Protein AF-A0A2E2XM06-F1 (afdb_monomer)

Secondary structure (DSSP, 8-state):
--THHHHHHHTT--TTTTS---GGGHHHHHHHHHHT--SHHHHHHHHHHHHHHHHHHHHHHTT-EEEEEEETTEEEEHHHHHHHHHHHHHHTT-HHHHHHHHHHHHTTGGGHHHHHHHTTT-HHHHHHHHHHHHHHHHHHIIIIIIIIITTT---HHHHHHHHHHH--THHHHTHHHHHHHHHHHHTTSSHHHHHHHHHHHHHHHHHHHHHHHHHHHHHHHT-

Sequence (223 aa):
MGGMNSIVERYQLAVHVDRHHGVFQWRRRMGVHLAFHQDPINIAIHAIFSIVNAWAILLIAYPFSLFDIAVFNLSINMAIVTLIGMFVIYSCMDVGGAVVTTALFSATYPLCQPAFELLQESTSLMVISGIVLTIAALAVQVFIGHGISEKGIDDATENFAETLETKNPIYIALLPFYTYLDLMFMVGYRPQQARIVADITSELRPKLEAEIDTNIKENKANK

Structure (mmCIF, N/CA/C/O backbone):
data_AF-A0A2E2XM06-F1
#
_entry.id   AF-A0A2E2XM06-F1
#
loop_
_atom_site.group_PDB
_atom_site.id
_atom_site.type_symbol
_atom_site.label_atom_id
_atom_site.label_alt_id
_atom_site.label_comp_id
_atom_site.label_asym_id
_atom_site.label_entity_id
_atom_site.label_seq_id
_atom_site.pdbx_PDB_ins_code
_atom_site.Cartn_x
_atom_site.Cartn_y
_atom_site.Cartn_z
_atom_site.occupancy
_atom_site.B_iso_or_equiv
_atom_site.auth_seq_id
_atom_site.auth_comp_id
_atom_site.auth_asym_id
_atom_site.auth_atom_id
_atom_site.pdbx_PDB_model_num
ATOM 1 N N . MET A 1 1 ? -8.980 12.984 -17.494 1.00 57.97 1 MET A N 1
ATOM 2 C CA . MET A 1 1 ? -8.884 11.628 -16.924 1.00 57.97 1 MET A CA 1
ATOM 3 C C . MET A 1 1 ? -7.737 11.676 -15.937 1.00 57.97 1 MET A C 1
ATOM 5 O O . MET A 1 1 ? -6.640 11.996 -16.374 1.00 57.97 1 MET A O 1
ATOM 9 N N . GLY A 1 2 ? -7.988 11.488 -14.644 1.00 72.19 2 GLY A N 1
ATOM 10 C CA . GLY A 1 2 ? -6.954 11.434 -13.613 1.00 72.19 2 GLY A CA 1
ATOM 11 C C . GLY A 1 2 ? -6.494 10.006 -13.322 1.00 72.19 2 GLY A C 1
ATOM 12 O O . GLY A 1 2 ? -6.957 9.037 -13.935 1.00 72.19 2 GLY A O 1
ATOM 13 N N . GLY A 1 3 ? -5.556 9.872 -12.387 1.00 81.88 3 GLY A N 1
ATOM 14 C CA . GLY A 1 3 ? -5.100 8.573 -11.904 1.00 81.88 3 GLY A CA 1
ATOM 15 C C . GLY A 1 3 ? -4.194 7.810 -12.846 1.00 81.88 3 GLY A C 1
ATOM 16 O O . GLY A 1 3 ? -3.533 8.373 -13.719 1.00 81.88 3 GLY A O 1
ATOM 17 N N . MET A 1 4 ? -4.198 6.489 -12.699 1.00 84.88 4 MET A N 1
ATOM 18 C CA . MET A 1 4 ? -3.332 5.626 -13.493 1.00 84.88 4 MET A CA 1
ATOM 19 C C . MET A 1 4 ? -3.518 5.764 -15.005 1.00 84.88 4 MET A C 1
ATOM 21 O O . MET A 1 4 ? -2.547 5.703 -15.760 1.00 84.88 4 MET A O 1
ATOM 25 N N . ASN A 1 5 ? -4.759 5.928 -15.461 1.00 85.69 5 ASN A N 1
ATOM 26 C CA . ASN A 1 5 ? -5.030 6.063 -16.891 1.00 85.69 5 ASN A CA 1
ATOM 27 C C . ASN A 1 5 ? -4.325 7.295 -17.471 1.00 85.69 5 ASN A C 1
ATOM 29 O O . ASN A 1 5 ? -3.851 7.242 -18.602 1.00 85.69 5 ASN A O 1
ATOM 33 N N . SER A 1 6 ? -4.181 8.356 -16.670 1.00 89.56 6 SER A N 1
ATOM 34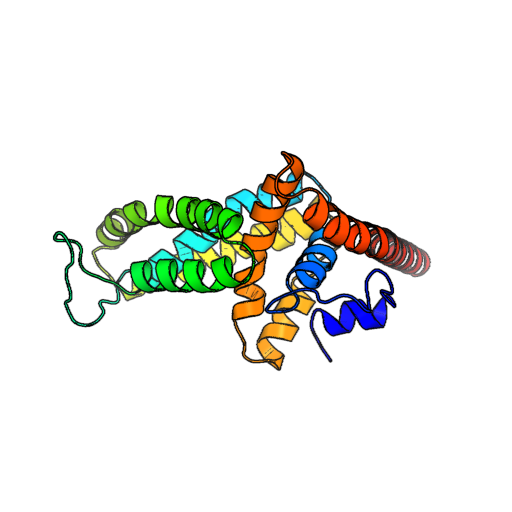 C CA . SER A 1 6 ? -3.442 9.553 -17.067 1.00 89.56 6 SER A CA 1
ATOM 35 C C . SER A 1 6 ? -1.946 9.281 -17.235 1.00 89.56 6 SER A C 1
ATOM 37 O O . SER A 1 6 ? -1.356 9.766 -18.192 1.00 89.56 6 SER A O 1
ATOM 39 N N . ILE A 1 7 ? -1.343 8.456 -16.370 1.00 91.88 7 ILE A N 1
ATOM 40 C CA . ILE A 1 7 ? 0.069 8.050 -16.466 1.00 91.88 7 ILE A CA 1
ATOM 41 C C . ILE A 1 7 ? 0.273 7.221 -17.734 1.00 91.88 7 ILE A C 1
ATOM 43 O O . ILE A 1 7 ? 1.146 7.503 -18.550 1.00 91.88 7 ILE A O 1
ATOM 47 N N . VAL A 1 8 ? -0.578 6.216 -17.932 1.00 91.12 8 VAL A N 1
ATOM 48 C CA . VAL A 1 8 ? -0.559 5.359 -19.121 1.00 91.12 8 VAL A CA 1
ATOM 49 C C . VAL A 1 8 ? -0.593 6.177 -20.409 1.00 91.12 8 VAL A C 1
ATOM 51 O O . VAL A 1 8 ? 0.180 5.901 -21.325 1.00 91.12 8 VAL A O 1
ATOM 54 N N . GLU A 1 9 ? -1.504 7.146 -20.483 1.00 92.25 9 GLU A N 1
ATOM 55 C CA . GLU A 1 9 ? -1.701 7.981 -21.663 1.00 92.25 9 GLU A CA 1
ATOM 56 C C . GLU A 1 9 ? -0.534 8.957 -21.845 1.00 92.25 9 GLU A C 1
ATOM 58 O O . GLU A 1 9 ? 0.057 9.008 -22.924 1.00 92.25 9 GLU A O 1
ATOM 63 N N . ARG A 1 10 ? -0.139 9.659 -20.772 1.00 94.25 10 ARG A N 1
ATOM 64 C CA . ARG A 1 10 ? 0.957 10.641 -20.764 1.00 94.25 10 ARG A CA 1
ATOM 65 C C . ARG A 1 10 ? 2.272 10.031 -21.238 1.00 94.25 10 ARG A C 1
ATOM 67 O O . ARG A 1 10 ? 2.954 10.628 -22.064 1.00 94.25 10 ARG A O 1
ATOM 74 N N . TYR A 1 11 ? 2.608 8.841 -20.746 1.00 95.19 11 TYR A N 1
ATOM 75 C CA . TYR A 1 11 ? 3.864 8.164 -21.078 1.00 95.19 11 TYR A CA 1
ATOM 76 C C . TYR A 1 11 ? 3.731 7.147 -22.211 1.00 95.19 11 TYR A C 1
ATOM 78 O O . TYR A 1 11 ? 4.705 6.454 -22.511 1.00 95.19 11 TYR A O 1
ATOM 86 N N . GLN A 1 12 ? 2.556 7.051 -22.842 1.00 95.31 12 GLN A N 1
ATOM 87 C CA . GLN A 1 12 ? 2.287 6.159 -23.973 1.00 95.31 12 GLN A CA 1
ATOM 88 C C . GLN A 1 12 ? 2.737 4.717 -23.691 1.00 95.31 12 GLN A C 1
ATOM 90 O O . GLN A 1 12 ? 3.524 4.139 -24.440 1.00 95.31 12 GLN A O 1
ATOM 95 N N . LEU A 1 13 ? 2.296 4.157 -22.560 1.00 94.69 13 LEU A N 1
ATOM 96 C CA . LEU A 1 13 ? 2.688 2.804 -22.158 1.00 94.69 13 LEU A CA 1
ATOM 97 C C . LEU A 1 13 ? 2.061 1.758 -23.080 1.00 94.69 13 LEU A C 1
ATOM 99 O O . LEU A 1 13 ? 0.836 1.597 -23.090 1.00 94.69 13 LEU A O 1
ATOM 103 N N . ALA A 1 14 ? 2.903 1.038 -23.821 1.00 93.62 14 ALA A N 1
ATOM 104 C CA . ALA A 1 14 ? 2.475 0.092 -24.851 1.00 93.62 14 ALA A CA 1
ATOM 105 C C . ALA A 1 14 ? 2.669 -1.378 -24.450 1.00 93.62 14 ALA A C 1
ATOM 107 O O . ALA A 1 14 ? 2.030 -2.266 -25.024 1.00 93.62 14 ALA A O 1
ATOM 108 N N . VAL A 1 15 ? 3.531 -1.670 -23.471 1.00 93.75 15 VAL A N 1
ATOM 109 C CA . VAL A 1 15 ? 3.828 -3.051 -23.099 1.00 93.75 15 VAL A CA 1
ATOM 110 C C . VAL A 1 15 ? 2.599 -3.738 -22.507 1.00 93.75 15 VAL A C 1
ATOM 112 O O . VAL A 1 15 ? 1.897 -3.213 -21.640 1.00 93.75 15 VAL A O 1
ATOM 115 N N . HIS A 1 16 ? 2.329 -4.945 -23.008 1.00 92.69 16 HIS A N 1
ATOM 116 C CA . HIS A 1 16 ? 1.191 -5.781 -22.615 1.00 92.69 16 HIS A CA 1
ATOM 117 C C . HIS A 1 16 ? -0.194 -5.121 -22.759 1.00 92.69 16 HIS A C 1
ATOM 119 O O . HIS A 1 16 ? -1.126 -5.599 -22.122 1.00 92.69 16 HIS A O 1
ATOM 125 N N . VAL A 1 17 ? -0.361 -4.094 -23.604 1.00 89.38 17 VAL A N 1
ATOM 126 C CA . VAL A 1 17 ? -1.638 -3.361 -23.759 1.00 89.38 17 VAL A CA 1
ATOM 127 C C . VAL A 1 17 ? -2.833 -4.261 -24.108 1.00 89.38 17 VAL A C 1
ATOM 129 O O . VAL A 1 17 ? -3.930 -4.053 -23.598 1.00 89.38 17 VAL A O 1
ATOM 132 N N . ASP A 1 18 ? -2.609 -5.311 -24.903 1.00 89.38 18 ASP A N 1
ATOM 133 C CA . ASP A 1 18 ? -3.655 -6.247 -25.340 1.00 89.38 18 ASP A CA 1
ATOM 134 C C . ASP A 1 18 ? -3.911 -7.393 -24.343 1.00 89.38 18 ASP A C 1
ATOM 136 O O . ASP A 1 18 ? -4.696 -8.308 -24.612 1.00 89.38 18 ASP A O 1
ATOM 140 N N . ARG A 1 19 ? -3.227 -7.410 -23.191 1.00 90.50 19 ARG A N 1
ATOM 141 C CA . ARG A 1 19 ? -3.367 -8.489 -22.207 1.00 90.50 19 ARG A CA 1
ATOM 142 C C . ARG A 1 19 ? -4.456 -8.197 -21.185 1.00 90.50 19 ARG A C 1
ATOM 144 O O . ARG A 1 19 ? -4.658 -7.084 -20.718 1.00 90.50 19 ARG A O 1
ATOM 151 N N . HIS A 1 20 ? -5.096 -9.266 -20.721 1.00 93.00 20 HIS A N 1
ATOM 152 C CA . HIS A 1 20 ? -5.994 -9.192 -19.578 1.00 93.00 20 HIS A CA 1
ATOM 153 C C . HIS A 1 20 ? -5.200 -8.998 -18.271 1.00 93.00 20 HIS A C 1
ATOM 155 O O . HIS A 1 20 ? -4.569 -9.934 -17.772 1.00 93.00 20 HIS A O 1
ATOM 161 N N . HIS A 1 21 ? -5.258 -7.807 -17.668 1.00 94.56 21 HIS A N 1
ATOM 162 C CA . HIS A 1 21 ? -4.484 -7.497 -16.456 1.00 94.56 21 HIS A CA 1
ATOM 163 C C . HIS A 1 21 ? -5.126 -7.954 -15.136 1.00 94.56 21 HIS A C 1
ATOM 165 O O . HIS A 1 21 ? -4.515 -7.806 -14.077 1.00 94.56 21 HIS A O 1
ATOM 171 N N . GLY A 1 22 ? -6.292 -8.604 -15.175 1.00 94.88 22 GLY A N 1
ATOM 172 C CA . GLY A 1 22 ? -6.979 -9.129 -13.989 1.00 94.88 22 GLY A CA 1
ATOM 173 C C . GLY A 1 22 ? -7.996 -8.160 -13.393 1.00 94.88 22 GLY A C 1
ATOM 174 O O . GLY A 1 22 ? -8.219 -7.068 -13.917 1.00 94.88 22 GLY A O 1
ATOM 175 N N . VAL A 1 23 ? -8.610 -8.574 -12.281 1.00 94.50 23 VAL A N 1
ATOM 176 C CA . VAL A 1 23 ? -9.554 -7.739 -11.524 1.00 94.50 23 VAL A CA 1
ATOM 177 C C . VAL A 1 23 ? -8.871 -6.424 -11.141 1.00 94.50 23 VAL A C 1
ATOM 179 O O . VAL A 1 23 ? -7.684 -6.408 -10.818 1.00 94.50 23 VAL A O 1
ATOM 182 N N . PHE A 1 24 ? -9.600 -5.313 -11.261 1.00 92.75 24 PHE A N 1
ATOM 183 C CA . PHE A 1 24 ? -9.095 -3.951 -11.041 1.00 92.75 24 PHE A CA 1
ATOM 184 C C . PHE A 1 24 ? -7.894 -3.548 -11.914 1.00 92.75 24 PHE A C 1
ATOM 186 O O . PHE A 1 24 ? -7.283 -2.516 -11.654 1.00 92.75 24 PHE A O 1
ATOM 193 N N . GLN A 1 25 ? -7.561 -4.319 -12.958 1.00 94.62 25 GLN A N 1
ATOM 194 C CA . GLN A 1 25 ? -6.341 -4.144 -13.757 1.00 94.62 25 GLN A CA 1
ATOM 195 C C . GLN A 1 25 ? -5.060 -4.228 -12.903 1.00 94.62 25 GLN A C 1
ATOM 197 O O . GLN A 1 25 ? -4.060 -3.576 -13.210 1.00 94.62 25 GLN A O 1
ATOM 202 N N . TRP A 1 26 ? -5.079 -5.027 -11.827 1.00 95.88 26 TRP A N 1
ATOM 203 C CA . TRP A 1 26 ? -4.060 -4.991 -10.771 1.00 95.88 26 TRP A CA 1
ATOM 204 C C . TRP A 1 26 ? -2.623 -5.169 -11.272 1.00 95.88 26 TRP A C 1
ATOM 206 O O . TRP A 1 26 ? -1.729 -4.518 -10.753 1.00 95.88 26 TRP A O 1
ATOM 216 N N . ARG A 1 27 ? -2.375 -5.988 -12.307 1.00 96.94 27 ARG A N 1
ATOM 217 C CA . ARG A 1 27 ? -1.010 -6.187 -12.843 1.00 96.94 27 ARG A CA 1
ATOM 218 C C . ARG A 1 27 ? -0.446 -4.914 -13.447 1.00 96.94 27 ARG A C 1
ATOM 220 O O . ARG A 1 27 ? 0.713 -4.581 -13.238 1.00 96.94 27 ARG A O 1
ATOM 227 N N . ARG A 1 28 ? -1.285 -4.211 -14.210 1.00 96.19 28 ARG A N 1
ATOM 228 C CA . ARG A 1 28 ? -0.913 -2.933 -14.806 1.00 96.19 28 ARG A CA 1
ATOM 229 C C . ARG A 1 28 ? -0.739 -1.881 -13.728 1.00 96.19 28 ARG A C 1
ATOM 231 O O . ARG A 1 28 ? 0.230 -1.134 -13.769 1.00 96.19 28 ARG A O 1
ATOM 238 N N . ARG A 1 29 ? -1.632 -1.902 -12.734 1.00 95.44 29 ARG A N 1
ATOM 239 C CA . ARG A 1 29 ? -1.558 -1.003 -11.588 1.00 95.44 29 ARG A CA 1
ATOM 240 C C . ARG A 1 29 ? -0.302 -1.150 -10.765 1.00 95.44 29 ARG A C 1
ATOM 242 O O . ARG A 1 29 ? 0.391 -0.170 -10.532 1.00 95.44 29 ARG A O 1
ATOM 249 N N . MET A 1 30 ? 0.023 -2.377 -10.417 1.00 97.19 30 MET A N 1
ATOM 250 C CA . MET A 1 30 ? 1.256 -2.701 -9.733 1.00 97.19 30 MET A CA 1
ATOM 251 C C . MET A 1 30 ? 2.474 -2.289 -10.566 1.00 97.19 30 MET A C 1
ATOM 253 O O . MET A 1 30 ? 3.336 -1.600 -10.049 1.00 97.19 30 MET A O 1
ATOM 257 N N . GLY A 1 31 ? 2.526 -2.626 -11.860 1.00 97.44 31 GLY A N 1
ATOM 258 C CA . GLY A 1 31 ? 3.669 -2.273 -12.713 1.00 97.44 31 GLY A CA 1
ATOM 259 C C . GLY A 1 31 ? 3.918 -0.767 -12.807 1.00 97.44 31 GLY A C 1
ATOM 260 O O . GLY A 1 31 ? 5.062 -0.325 -12.703 1.00 97.44 31 GLY A O 1
ATOM 261 N N . VAL A 1 32 ? 2.846 0.019 -12.950 1.00 96.94 32 VAL A N 1
ATOM 262 C CA . VAL A 1 32 ? 2.925 1.484 -12.932 1.00 96.94 32 VAL A CA 1
ATOM 263 C C . VAL A 1 32 ? 3.373 1.983 -11.563 1.00 96.94 32 VAL A C 1
ATOM 265 O O . VAL A 1 32 ? 4.354 2.708 -11.502 1.00 96.94 32 VAL A O 1
ATOM 268 N N . HIS A 1 33 ? 2.713 1.561 -10.481 1.00 96.56 33 HIS A N 1
ATOM 269 C CA . HIS A 1 33 ? 3.038 1.977 -9.113 1.00 96.56 33 HIS A CA 1
ATOM 270 C C . HIS A 1 33 ? 4.505 1.697 -8.762 1.00 96.56 33 HIS A C 1
ATOM 272 O O . HIS A 1 33 ? 5.216 2.578 -8.288 1.00 96.56 33 HIS A O 1
ATOM 278 N N . LEU A 1 34 ? 5.005 0.501 -9.082 1.00 97.25 34 LEU A N 1
ATOM 279 C CA . LEU A 1 34 ? 6.391 0.129 -8.805 1.00 97.25 34 LEU A CA 1
ATOM 280 C C . LEU A 1 34 ? 7.408 0.957 -9.599 1.00 97.25 34 LEU A C 1
ATOM 282 O O . LEU A 1 34 ? 8.529 1.121 -9.133 1.00 97.25 34 LEU A O 1
ATOM 286 N N . ALA A 1 35 ? 7.048 1.560 -10.737 1.00 97.69 35 ALA A N 1
ATOM 287 C CA . ALA A 1 35 ? 7.952 2.488 -11.428 1.00 97.69 35 ALA A CA 1
ATOM 288 C C . ALA A 1 35 ? 8.276 3.740 -10.589 1.00 97.69 35 ALA A C 1
ATOM 290 O O . ALA A 1 35 ? 9.330 4.351 -10.774 1.00 97.69 35 ALA A O 1
ATOM 291 N N . PHE A 1 36 ? 7.412 4.085 -9.632 1.00 97.00 36 PHE A N 1
ATOM 292 C CA . PHE A 1 36 ? 7.629 5.155 -8.656 1.00 97.00 36 PHE A CA 1
ATOM 293 C C . PHE A 1 36 ? 8.305 4.661 -7.364 1.00 97.00 36 PHE A C 1
ATOM 295 O O . PHE A 1 36 ? 8.567 5.465 -6.480 1.00 97.00 36 PHE A O 1
ATOM 302 N N . HIS A 1 37 ? 8.588 3.357 -7.249 1.00 97.12 37 HIS A N 1
ATOM 303 C CA . HIS A 1 37 ? 9.127 2.707 -6.050 1.00 97.12 37 HIS A CA 1
ATOM 304 C C . HIS A 1 37 ? 10.237 1.718 -6.434 1.00 97.12 37 HIS A C 1
ATOM 306 O O . HIS A 1 37 ? 10.026 0.507 -6.475 1.00 97.12 37 HIS A O 1
ATOM 312 N N . GLN A 1 38 ? 11.414 2.231 -6.779 1.00 96.75 38 GLN A N 1
ATOM 313 C CA . GLN A 1 38 ? 12.576 1.427 -7.174 1.00 96.75 38 GLN A CA 1
ATOM 314 C C . GLN A 1 38 ? 13.726 1.515 -6.165 1.00 96.75 38 GLN A C 1
ATOM 316 O O . GLN A 1 38 ? 14.561 0.611 -6.110 1.00 96.75 38 GLN A O 1
ATOM 321 N N . ASP A 1 39 ? 13.784 2.576 -5.358 1.00 97.75 39 ASP A N 1
ATOM 322 C CA . ASP A 1 39 ? 14.803 2.720 -4.327 1.00 97.75 39 ASP A CA 1
ATOM 323 C C . ASP A 1 39 ? 14.527 1.762 -3.143 1.00 97.75 39 ASP A C 1
ATOM 325 O O . ASP A 1 39 ? 13.422 1.761 -2.587 1.00 97.75 39 ASP A O 1
ATOM 329 N N . PRO A 1 40 ? 15.512 0.953 -2.698 1.00 97.12 40 PRO A N 1
ATOM 330 C CA . PRO A 1 40 ? 15.311 0.003 -1.603 1.00 97.12 40 PRO A CA 1
ATOM 331 C C . PRO A 1 40 ? 14.895 0.647 -0.274 1.00 97.12 40 PRO A C 1
ATOM 333 O O . PRO A 1 40 ? 14.181 0.018 0.509 1.00 97.12 40 PRO A O 1
ATOM 336 N N . ILE A 1 41 ? 15.331 1.884 0.002 1.00 97.88 41 ILE A N 1
ATOM 337 C CA . ILE A 1 41 ? 14.934 2.609 1.214 1.00 97.88 41 ILE A CA 1
ATOM 338 C C . ILE A 1 41 ? 13.468 3.021 1.090 1.00 97.88 41 ILE A C 1
ATOM 340 O O . ILE A 1 41 ? 12.714 2.834 2.046 1.00 97.88 41 ILE A O 1
ATOM 344 N N . ASN A 1 42 ? 13.039 3.501 -0.081 1.00 97.81 42 ASN A N 1
ATOM 345 C CA . ASN A 1 42 ? 11.632 3.816 -0.327 1.00 97.81 42 ASN A CA 1
ATOM 346 C C . ASN A 1 42 ? 10.733 2.579 -0.153 1.00 97.81 42 ASN A C 1
ATOM 348 O O . ASN A 1 42 ? 9.756 2.614 0.598 1.00 97.81 42 ASN A O 1
ATOM 352 N N . ILE A 1 43 ? 11.113 1.447 -0.754 1.00 97.56 43 ILE A N 1
ATOM 353 C CA . ILE A 1 43 ? 10.389 0.175 -0.608 1.00 97.56 43 ILE A CA 1
ATOM 354 C C . ILE A 1 43 ? 10.284 -0.228 0.872 1.00 97.56 43 ILE A C 1
ATOM 356 O O . ILE A 1 43 ? 9.202 -0.587 1.342 1.00 97.56 43 ILE A O 1
ATOM 360 N N . ALA A 1 44 ? 11.377 -0.130 1.636 1.00 98.19 44 ALA A N 1
ATOM 361 C CA . ALA A 1 44 ? 11.375 -0.443 3.064 1.00 98.19 44 ALA A CA 1
ATOM 362 C C . ALA A 1 44 ? 10.467 0.500 3.873 1.00 98.19 44 ALA A C 1
ATOM 364 O O . ALA A 1 44 ? 9.707 0.035 4.727 1.00 98.19 44 ALA A O 1
ATOM 365 N N . ILE A 1 45 ? 10.499 1.807 3.586 1.00 98.06 45 ILE A N 1
ATOM 366 C CA . ILE A 1 45 ? 9.608 2.798 4.202 1.00 98.06 45 ILE A CA 1
ATOM 367 C C . ILE A 1 45 ? 8.152 2.426 3.923 1.00 98.06 45 ILE A C 1
ATOM 369 O O . ILE A 1 45 ? 7.363 2.319 4.862 1.00 98.06 45 ILE A O 1
ATOM 373 N N . HIS A 1 46 ? 7.796 2.157 2.666 1.00 97.69 46 HIS A N 1
ATOM 374 C CA . HIS A 1 46 ? 6.434 1.776 2.305 1.00 97.69 46 HIS A CA 1
ATOM 375 C C . HIS A 1 46 ? 6.016 0.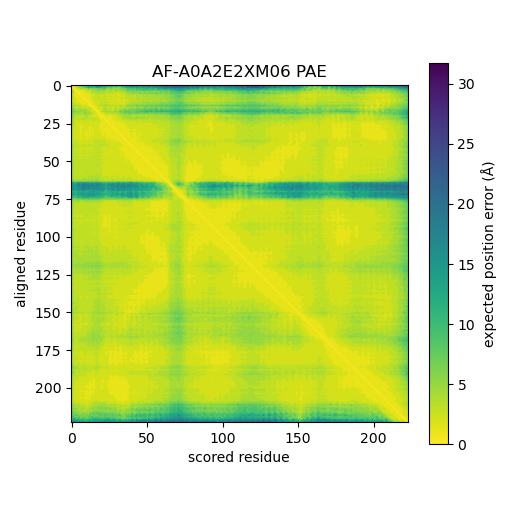454 2.948 1.00 97.69 46 HIS A C 1
ATOM 377 O O . HIS A 1 46 ? 4.884 0.349 3.413 1.00 97.69 46 HIS A O 1
ATOM 383 N N . ALA A 1 47 ? 6.908 -0.531 3.052 1.00 98.00 47 ALA A N 1
ATOM 384 C CA . ALA A 1 47 ? 6.605 -1.806 3.693 1.00 98.00 47 ALA A CA 1
ATOM 385 C C . ALA A 1 47 ? 6.340 -1.659 5.201 1.00 98.00 47 ALA A C 1
ATOM 387 O O . ALA A 1 47 ? 5.418 -2.285 5.724 1.00 98.00 47 ALA A O 1
ATOM 388 N N . ILE A 1 48 ? 7.113 -0.826 5.904 1.00 98.31 48 ILE A N 1
ATOM 389 C CA . ILE A 1 48 ? 6.970 -0.614 7.352 1.00 98.31 48 ILE A CA 1
ATOM 390 C C . ILE A 1 48 ? 5.768 0.286 7.650 1.00 98.31 48 ILE A C 1
ATOM 392 O O . ILE A 1 48 ? 4.893 -0.077 8.438 1.00 98.31 48 ILE A O 1
ATOM 396 N N . PHE A 1 49 ? 5.686 1.449 7.004 1.00 98.38 49 PHE A N 1
ATOM 397 C CA . PHE A 1 49 ? 4.635 2.427 7.281 1.00 98.38 49 PHE A CA 1
ATOM 398 C C . PHE A 1 49 ? 3.267 2.008 6.734 1.00 98.38 49 PHE A C 1
ATOM 400 O O . PHE A 1 49 ? 2.255 2.466 7.256 1.00 98.38 49 PHE A O 1
ATOM 407 N N . SER A 1 50 ? 3.198 1.054 5.799 1.00 97.62 50 SER A N 1
ATOM 408 C CA . SER A 1 50 ? 1.935 0.387 5.455 1.00 97.62 50 SER A CA 1
ATOM 409 C C . SER A 1 50 ? 1.361 -0.439 6.609 1.00 97.62 50 SER A C 1
ATOM 411 O O . SER A 1 50 ? 0.146 -0.448 6.784 1.00 97.62 50 SER A O 1
ATOM 413 N N . ILE A 1 51 ? 2.197 -1.085 7.435 1.00 98.31 51 ILE A N 1
ATOM 414 C CA . ILE A 1 51 ? 1.734 -1.786 8.650 1.00 98.31 51 ILE A CA 1
ATOM 415 C C . ILE A 1 51 ? 1.211 -0.770 9.666 1.00 98.31 51 ILE A C 1
ATOM 417 O O . ILE A 1 51 ? 0.158 -0.980 10.265 1.00 98.31 51 ILE A O 1
ATOM 421 N N . VAL A 1 52 ? 1.920 0.352 9.830 1.00 98.44 52 VAL A N 1
ATOM 422 C CA . VAL A 1 52 ? 1.500 1.447 10.718 1.00 98.44 52 VAL A CA 1
ATOM 423 C C . VAL A 1 52 ? 0.168 2.042 10.258 1.00 98.44 52 VAL A C 1
ATOM 425 O O . VAL A 1 52 ? -0.733 2.201 11.076 1.00 98.44 52 VAL A O 1
ATOM 428 N N . ASN A 1 53 ? 0.006 2.306 8.959 1.00 98.12 53 ASN A N 1
ATOM 429 C CA . ASN A 1 53 ? -1.252 2.772 8.375 1.00 98.12 53 ASN A CA 1
ATOM 430 C C . ASN A 1 53 ? -2.375 1.747 8.543 1.00 98.12 53 ASN A C 1
ATOM 432 O O . ASN A 1 53 ? -3.475 2.114 8.944 1.00 98.12 53 ASN A O 1
ATOM 436 N N . ALA A 1 54 ? -2.111 0.461 8.294 1.00 98.00 54 ALA A N 1
ATOM 437 C CA . ALA A 1 54 ? -3.097 -0.588 8.522 1.00 98.00 54 ALA A CA 1
ATOM 438 C C . ALA A 1 54 ? -3.561 -0.590 9.983 1.00 98.00 54 ALA A C 1
ATOM 440 O O . ALA A 1 54 ? -4.763 -0.549 10.235 1.00 98.00 54 ALA A O 1
ATOM 441 N N . TRP A 1 55 ? -2.627 -0.541 10.938 1.00 98.69 55 TRP A N 1
ATOM 442 C CA . TRP A 1 55 ? -2.958 -0.436 12.356 1.00 98.69 55 TRP A CA 1
ATOM 443 C C . TRP A 1 55 ? -3.764 0.828 12.665 1.00 98.69 55 TRP A C 1
ATOM 445 O O . TRP A 1 55 ? -4.777 0.742 13.350 1.00 98.69 55 TRP A O 1
ATOM 455 N N . ALA A 1 56 ? -3.383 1.979 12.111 1.00 98.56 56 ALA A N 1
ATOM 456 C CA . ALA A 1 56 ? -4.096 3.241 12.280 1.00 98.56 56 ALA A CA 1
ATOM 457 C C . ALA A 1 56 ? -5.563 3.149 11.823 1.00 98.56 56 ALA A C 1
ATOM 459 O O . ALA A 1 56 ? -6.461 3.589 12.542 1.00 98.56 56 ALA A O 1
ATOM 460 N N . ILE A 1 57 ? -5.824 2.503 10.682 1.00 98.31 57 ILE A N 1
ATOM 461 C CA . ILE A 1 57 ? -7.185 2.215 10.211 1.00 98.31 57 ILE A CA 1
ATOM 462 C C . ILE A 1 57 ? -7.913 1.262 11.166 1.00 98.31 57 ILE A C 1
ATOM 464 O O . ILE A 1 57 ? -9.093 1.477 11.455 1.00 98.31 57 ILE A O 1
ATOM 468 N N . LEU A 1 58 ? -7.232 0.244 11.705 1.00 98.44 58 LEU A N 1
ATOM 469 C CA . LEU A 1 58 ? -7.831 -0.613 12.729 1.00 98.44 58 LEU A CA 1
ATOM 470 C C . LEU A 1 58 ? -8.179 0.181 13.988 1.00 98.44 58 LEU A C 1
ATOM 472 O O . LEU A 1 58 ? -9.248 -0.059 14.526 1.00 98.44 58 LEU A O 1
ATOM 476 N N . LEU A 1 59 ? -7.367 1.151 14.428 1.00 98.56 59 LEU A N 1
ATOM 477 C CA . LEU A 1 59 ? -7.713 2.010 15.568 1.00 98.56 59 LEU A CA 1
ATOM 478 C C . LEU A 1 59 ? -9.002 2.798 15.304 1.00 98.56 59 LEU A C 1
ATOM 480 O O . LEU A 1 59 ? -9.873 2.845 16.168 1.00 98.56 59 LEU A O 1
ATOM 484 N N . ILE A 1 60 ? -9.154 3.358 14.099 1.00 98.44 60 ILE A N 1
ATOM 485 C CA . ILE A 1 60 ? -10.378 4.070 13.700 1.00 98.44 60 ILE A CA 1
ATOM 486 C C . ILE A 1 60 ? -11.585 3.131 13.752 1.00 98.44 60 ILE A C 1
ATOM 488 O O . ILE A 1 60 ? -12.640 3.521 14.238 1.00 98.44 60 ILE A O 1
ATOM 492 N N . ALA A 1 61 ? -11.448 1.902 13.257 1.00 97.75 61 ALA A N 1
ATOM 493 C CA . ALA A 1 61 ? -12.558 0.963 13.156 1.00 97.75 61 ALA A CA 1
ATOM 494 C C . ALA A 1 61 ? -12.877 0.245 14.485 1.00 97.75 61 ALA A C 1
ATOM 496 O O . ALA A 1 61 ? -14.032 -0.056 14.766 1.00 97.75 61 ALA A O 1
ATOM 497 N N . TYR A 1 62 ? -11.878 -0.019 15.324 1.00 97.00 62 TYR A N 1
ATOM 498 C CA . TYR A 1 62 ? -11.983 -0.853 16.523 1.00 97.00 62 TYR A CA 1
ATOM 499 C C . TYR A 1 62 ? -13.128 -0.501 17.492 1.00 97.00 62 TYR A C 1
ATOM 501 O O . TYR A 1 62 ? -13.826 -1.431 17.898 1.00 97.00 62 TYR A O 1
ATOM 509 N N . PRO A 1 63 ? -13.375 0.776 17.861 1.00 95.81 63 PRO A N 1
ATOM 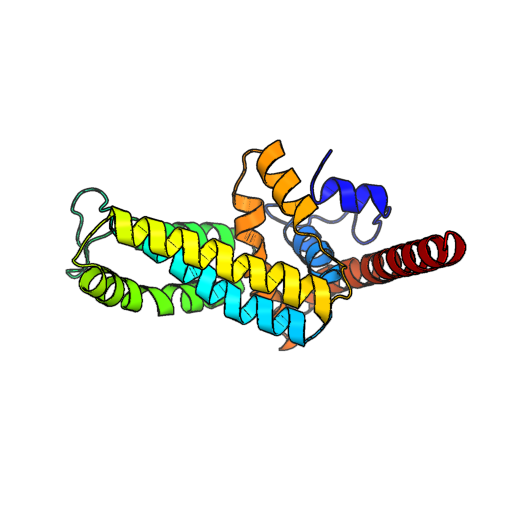510 C CA . PRO A 1 63 ? -14.382 1.106 18.872 1.00 95.81 63 PRO A CA 1
ATOM 511 C C . PRO A 1 63 ? -15.830 0.915 18.389 1.00 95.81 63 PRO A C 1
ATOM 513 O O . PRO A 1 63 ? -16.763 1.050 19.178 1.00 95.81 63 PRO A O 1
ATOM 516 N N . PHE A 1 64 ? -16.045 0.614 17.106 1.00 94.69 64 PHE A N 1
ATOM 517 C CA . PHE A 1 64 ? -17.375 0.430 16.538 1.00 94.69 64 PHE A CA 1
ATOM 518 C C . PHE A 1 64 ? -17.739 -1.059 16.478 1.00 94.69 64 PHE A C 1
ATOM 520 O O . PHE A 1 64 ? -17.180 -1.816 15.683 1.00 94.69 64 PHE A O 1
ATOM 527 N N . SER A 1 65 ? -18.704 -1.482 17.295 1.00 87.25 65 SER A N 1
ATOM 528 C CA . SER A 1 65 ? -19.251 -2.846 17.271 1.00 87.25 65 SER A CA 1
ATOM 529 C C . SER A 1 65 ? -20.333 -3.002 16.203 1.00 87.25 65 SER A C 1
ATOM 531 O O . SER A 1 65 ? -21.160 -2.110 16.010 1.00 87.25 65 SER A O 1
ATOM 533 N N . LEU A 1 66 ? -20.371 -4.164 15.545 1.00 76.44 66 LEU A N 1
ATOM 534 C CA . LEU A 1 66 ? -21.481 -4.553 14.677 1.00 76.44 66 LEU A CA 1
ATOM 535 C C . LEU A 1 66 ? -22.331 -5.615 15.379 1.00 76.44 66 LEU A C 1
ATOM 537 O O . LEU A 1 66 ? -21.914 -6.760 15.541 1.00 76.44 66 LEU A O 1
ATOM 541 N N . PHE A 1 67 ? -23.558 -5.229 15.726 1.00 75.50 67 PHE A N 1
ATOM 542 C CA . PHE A 1 67 ? -24.643 -6.142 16.106 1.00 75.50 67 PHE A CA 1
ATOM 543 C C . PHE A 1 67 ? -24.432 -6.972 17.386 1.00 75.50 67 PHE A C 1
ATOM 545 O O . PHE A 1 67 ? -25.098 -7.993 17.539 1.00 75.50 67 PHE A O 1
ATOM 552 N N . ASP A 1 68 ? -23.528 -6.569 18.288 1.00 79.50 68 ASP A N 1
ATOM 553 C CA . ASP A 1 68 ? -23.204 -7.295 19.533 1.00 79.50 68 ASP A CA 1
ATOM 554 C C . ASP A 1 68 ? -22.901 -8.797 19.320 1.00 79.50 68 ASP A C 1
ATOM 556 O O . ASP A 1 68 ? -23.093 -9.633 20.205 1.00 79.50 68 ASP A O 1
ATOM 560 N N . ILE A 1 69 ? -22.425 -9.164 18.122 1.00 83.25 69 ILE A N 1
ATOM 561 C CA . ILE A 1 69 ? -22.097 -10.547 17.769 1.00 83.25 69 ILE A CA 1
ATOM 562 C C . ILE A 1 69 ? -20.731 -10.891 18.359 1.00 83.25 69 ILE A C 1
ATOM 564 O O . ILE A 1 69 ? -19.748 -10.197 18.105 1.00 83.25 69 ILE A O 1
ATOM 568 N N . ALA A 1 70 ? -20.644 -12.012 19.075 1.00 84.50 70 ALA A N 1
ATOM 569 C CA . ALA A 1 70 ? -19.383 -12.568 19.550 1.00 84.50 70 ALA A CA 1
ATOM 570 C C . ALA A 1 70 ? -19.139 -13.967 18.970 1.00 84.50 70 ALA A C 1
ATOM 572 O O . ALA A 1 70 ? -20.032 -14.815 18.956 1.00 84.50 70 ALA A O 1
ATOM 573 N N . VAL A 1 71 ? -17.908 -14.227 18.525 1.00 81.94 71 VAL A N 1
ATOM 574 C CA . VAL A 1 71 ? -17.456 -15.544 18.050 1.00 81.94 71 VAL A CA 1
ATOM 575 C C . VAL A 1 71 ? -16.240 -15.946 18.877 1.00 81.94 71 VAL A C 1
ATOM 577 O O . VAL A 1 71 ? -15.280 -15.192 18.962 1.00 81.94 71 VAL A O 1
ATOM 580 N N . PHE A 1 72 ? -16.278 -17.112 19.530 1.00 85.62 72 PHE A N 1
ATOM 581 C CA . PHE A 1 72 ? -15.231 -17.548 20.473 1.00 85.62 72 PHE A CA 1
ATOM 582 C C . PHE A 1 72 ? -14.899 -16.505 21.562 1.00 85.62 72 PHE A C 1
ATOM 584 O O . PHE A 1 72 ? -13.738 -16.308 21.906 1.00 85.62 72 PHE A O 1
ATOM 591 N N . ASN A 1 73 ? -15.922 -15.828 22.098 1.00 81.38 73 ASN A N 1
ATOM 592 C CA . ASN A 1 73 ? -15.801 -14.722 23.063 1.00 81.38 73 ASN A CA 1
ATOM 593 C C . ASN A 1 73 ? -15.057 -13.477 22.542 1.00 81.38 73 ASN A C 1
ATOM 595 O O . ASN A 1 73 ? -14.729 -12.591 23.326 1.00 81.38 73 ASN A O 1
ATOM 599 N N . LEU A 1 74 ? -14.820 -13.376 21.232 1.00 79.25 74 LEU A N 1
ATOM 600 C CA . LEU A 1 74 ? -14.327 -12.162 20.591 1.00 79.25 74 LEU A CA 1
ATOM 601 C C . LEU A 1 74 ? -15.511 -11.399 20.004 1.00 79.25 74 LEU A C 1
ATOM 603 O O . LEU A 1 74 ? -16.200 -11.911 19.119 1.00 79.25 74 LEU A O 1
ATOM 607 N N . SER A 1 75 ? -15.740 -10.183 20.501 1.00 86.25 75 SER A N 1
ATOM 608 C CA . SER A 1 75 ? -16.712 -9.264 19.908 1.00 86.25 75 SER A CA 1
ATOM 609 C C . SER A 1 75 ? -16.289 -8.920 18.480 1.00 86.25 75 SER A C 1
ATOM 611 O O . SER A 1 75 ? -15.136 -8.551 18.235 1.00 86.25 75 SER A O 1
ATOM 613 N N . ILE A 1 76 ? -17.213 -9.059 17.532 1.00 90.81 76 ILE A N 1
ATOM 614 C CA . ILE A 1 76 ? -16.994 -8.693 16.137 1.00 90.81 76 ILE A CA 1
ATOM 615 C C . ILE A 1 76 ? -17.176 -7.179 15.999 1.00 90.81 76 ILE A C 1
ATOM 617 O O . ILE A 1 76 ? -18.288 -6.655 15.930 1.00 90.81 76 ILE A O 1
ATOM 621 N N . ASN A 1 77 ? -16.053 -6.469 15.942 1.00 94.06 77 ASN A N 1
ATOM 622 C CA . ASN A 1 77 ? -16.009 -5.033 15.680 1.00 94.06 77 ASN A CA 1
ATOM 623 C C . ASN A 1 77 ? -15.696 -4.724 14.207 1.00 94.06 77 ASN A C 1
ATOM 625 O O . ASN A 1 77 ? -15.329 -5.595 13.409 1.00 94.06 77 ASN A O 1
ATOM 629 N N . MET A 1 78 ? -15.816 -3.449 13.842 1.00 96.06 78 MET A N 1
ATOM 630 C CA . MET A 1 78 ? -15.528 -2.968 12.493 1.00 96.06 78 MET A CA 1
ATOM 631 C C . MET A 1 78 ? -14.064 -3.178 12.088 1.00 96.06 78 MET A C 1
ATOM 633 O O . MET A 1 78 ? -13.790 -3.253 10.891 1.00 96.06 78 MET A O 1
ATOM 637 N N . ALA A 1 79 ? -13.119 -3.316 13.025 1.00 96.50 79 ALA A N 1
ATOM 638 C CA . ALA A 1 79 ? -11.728 -3.633 12.693 1.00 96.50 79 ALA A CA 1
ATOM 639 C C . ALA A 1 79 ? -11.587 -5.064 12.140 1.00 96.50 79 ALA A C 1
ATOM 641 O O . ALA A 1 79 ? -10.939 -5.253 11.110 1.00 96.50 79 ALA A O 1
ATOM 642 N N . ILE A 1 80 ? -12.269 -6.054 12.731 1.00 95.69 80 ILE A N 1
ATOM 643 C CA . ILE A 1 80 ? -12.337 -7.419 12.174 1.00 95.69 80 ILE A CA 1
ATOM 644 C C . ILE A 1 80 ? -13.011 -7.405 10.798 1.00 95.69 80 ILE A C 1
ATOM 646 O O . ILE A 1 80 ? -12.500 -8.005 9.851 1.00 95.69 80 ILE A O 1
ATOM 650 N N . VAL A 1 81 ? -14.130 -6.687 10.657 1.00 95.44 81 VAL A N 1
ATOM 651 C CA . VAL A 1 81 ? -14.825 -6.566 9.363 1.00 95.44 81 VAL A CA 1
ATOM 652 C C . VAL A 1 81 ? -13.936 -5.912 8.307 1.00 95.44 81 VAL A C 1
ATOM 654 O O . VAL A 1 81 ? -13.914 -6.369 7.165 1.00 95.44 81 VAL A O 1
ATOM 657 N N . THR A 1 82 ? -13.148 -4.907 8.689 1.00 96.75 82 THR A N 1
ATOM 658 C CA . THR A 1 82 ? -12.166 -4.266 7.806 1.00 96.75 82 THR A CA 1
ATOM 659 C C . THR A 1 82 ? -11.117 -5.271 7.336 1.00 96.75 82 THR A C 1
ATOM 661 O O . THR A 1 82 ? -10.880 -5.377 6.135 1.00 96.75 82 THR A O 1
ATOM 664 N N . LEU A 1 83 ? -10.539 -6.071 8.238 1.00 97.69 83 LEU A N 1
ATOM 665 C CA . LEU A 1 83 ? -9.561 -7.106 7.876 1.00 97.69 83 LEU A CA 1
ATOM 666 C C . LEU A 1 83 ? -10.150 -8.157 6.922 1.00 97.69 83 LEU A C 1
ATOM 668 O O . LEU A 1 83 ? -9.511 -8.503 5.928 1.00 97.69 83 LEU A O 1
ATOM 672 N N . ILE A 1 84 ? -11.377 -8.623 7.180 1.00 97.12 84 ILE A N 1
ATOM 673 C CA . ILE A 1 84 ? -12.079 -9.579 6.307 1.00 97.12 84 ILE A CA 1
ATOM 674 C C . ILE A 1 84 ? -12.343 -8.958 4.931 1.00 97.12 84 ILE A C 1
ATOM 676 O O . ILE A 1 84 ? -12.067 -9.586 3.910 1.00 97.12 84 ILE A O 1
ATOM 680 N N . GLY A 1 85 ? -12.843 -7.721 4.887 1.00 97.38 85 GLY A N 1
ATOM 681 C CA . GLY A 1 85 ? -13.098 -7.002 3.639 1.00 97.38 85 GLY A CA 1
ATOM 682 C C . GLY A 1 85 ? -11.829 -6.839 2.803 1.00 97.38 85 GLY A C 1
ATOM 683 O O . GLY A 1 85 ? -11.829 -7.148 1.611 1.00 97.38 85 GLY A O 1
ATOM 684 N N . MET A 1 86 ? -10.723 -6.448 3.441 1.00 97.88 86 MET A N 1
ATOM 685 C CA . MET A 1 86 ? -9.416 -6.343 2.792 1.00 97.88 86 MET A CA 1
ATOM 686 C C . MET A 1 86 ? -8.921 -7.698 2.280 1.00 97.88 86 MET A C 1
ATOM 688 O O . MET A 1 86 ? -8.466 -7.784 1.140 1.00 97.88 86 MET A O 1
ATOM 692 N N . PHE A 1 87 ? -9.075 -8.773 3.059 1.00 98.50 87 PHE A N 1
ATOM 693 C CA . PHE A 1 87 ? -8.720 -10.123 2.615 1.00 98.50 87 PHE A CA 1
ATOM 694 C C . PHE A 1 87 ? -9.497 -10.539 1.365 1.00 98.50 87 PHE A C 1
ATOM 696 O O . PHE A 1 87 ? -8.902 -11.068 0.426 1.00 98.50 87 PHE A O 1
ATOM 703 N N . VAL A 1 88 ? -10.807 -10.274 1.321 1.00 98.31 88 VAL A N 1
ATOM 704 C CA . VAL A 1 88 ? -11.651 -10.582 0.158 1.00 98.31 88 VAL A CA 1
ATOM 705 C C . VAL A 1 88 ? -11.200 -9.787 -1.066 1.00 98.31 88 VAL A C 1
ATOM 707 O O . VAL A 1 88 ? -10.971 -10.380 -2.120 1.00 98.31 88 VAL A O 1
ATOM 710 N N . ILE A 1 89 ? -11.010 -8.469 -0.931 1.00 97.38 89 ILE A N 1
ATOM 711 C CA . ILE A 1 89 ? -10.552 -7.604 -2.031 1.00 97.38 89 ILE A CA 1
ATOM 712 C C . ILE A 1 89 ? -9.202 -8.089 -2.571 1.00 97.38 89 ILE A C 1
ATOM 714 O O . ILE A 1 89 ? -9.033 -8.226 -3.784 1.00 97.38 89 ILE A O 1
ATOM 718 N N . TYR A 1 90 ? -8.253 -8.395 -1.687 1.00 98.31 90 TYR A N 1
ATOM 719 C CA . TYR A 1 90 ? -6.926 -8.864 -2.076 1.00 98.31 90 TYR A CA 1
ATOM 720 C C . TYR A 1 90 ? -6.948 -10.253 -2.714 1.00 98.31 90 TYR A C 1
ATOM 722 O O . TYR A 1 90 ? -6.270 -10.488 -3.717 1.00 98.31 90 TYR A O 1
ATOM 730 N N . SER A 1 91 ? -7.783 -11.155 -2.198 1.00 98.31 91 SER A N 1
ATOM 731 C CA . SER A 1 91 ? -7.925 -12.517 -2.721 1.00 98.31 91 SER A CA 1
ATOM 732 C C . SER A 1 91 ? -8.462 -12.542 -4.152 1.00 98.31 91 SER A C 1
ATOM 734 O O . SER A 1 91 ? -8.114 -13.443 -4.915 1.00 98.31 91 SER A O 1
ATOM 736 N N . CYS A 1 92 ? -9.247 -11.534 -4.551 1.00 97.19 92 CYS A N 1
ATOM 737 C CA . CYS A 1 92 ? -9.692 -11.365 -5.937 1.00 97.19 92 CYS A CA 1
ATOM 738 C C . CYS A 1 92 ? -8.536 -11.109 -6.924 1.00 97.19 92 CYS A C 1
ATOM 740 O O . CYS A 1 92 ? -8.705 -11.320 -8.127 1.00 97.19 92 CYS A O 1
ATOM 742 N N . MET A 1 93 ? -7.374 -10.650 -6.450 1.00 97.19 93 MET A N 1
ATOM 743 C CA . MET A 1 93 ? -6.184 -10.424 -7.278 1.00 97.19 93 MET A CA 1
ATOM 744 C C . MET A 1 93 ? -5.187 -11.576 -7.148 1.00 97.19 93 MET A C 1
ATOM 746 O O . MET A 1 93 ? -4.792 -12.163 -8.161 1.00 97.19 93 MET A O 1
ATOM 750 N N . ASP A 1 94 ? -4.795 -11.899 -5.911 1.00 98.06 94 ASP A N 1
ATOM 751 C CA . ASP A 1 94 ? -3.851 -12.967 -5.593 1.00 98.06 94 ASP A CA 1
ATOM 752 C C . ASP A 1 94 ? -4.061 -13.491 -4.162 1.00 98.06 94 ASP A C 1
ATOM 754 O O . ASP A 1 94 ? -3.779 -12.800 -3.187 1.00 98.06 94 ASP A O 1
ATOM 758 N N . VAL A 1 95 ? -4.526 -14.738 -4.028 1.00 98.25 95 VAL A N 1
ATOM 759 C CA . VAL A 1 95 ? -4.828 -15.351 -2.719 1.00 98.25 95 VAL A CA 1
ATOM 760 C C . VAL A 1 95 ? -3.585 -15.483 -1.831 1.00 98.25 95 VAL A C 1
ATOM 762 O O . VAL A 1 95 ? -3.675 -15.271 -0.626 1.00 98.25 95 VAL A O 1
ATOM 765 N N . GLY A 1 96 ? -2.418 -15.811 -2.396 1.00 98.12 96 GLY A N 1
ATOM 766 C CA . GLY A 1 96 ? -1.191 -15.954 -1.605 1.00 98.12 96 GLY A CA 1
ATOM 767 C C . GLY A 1 96 ? -0.712 -14.611 -1.061 1.00 98.12 96 GLY A C 1
ATOM 768 O O . GLY A 1 96 ? -0.433 -14.496 0.132 1.00 98.12 96 GLY A O 1
ATOM 769 N N . GLY A 1 97 ? -0.708 -13.579 -1.911 1.00 98.19 97 GLY A N 1
ATOM 770 C CA . GLY A 1 97 ? -0.451 -12.206 -1.484 1.00 98.19 97 GLY A CA 1
ATOM 771 C C . GLY A 1 97 ? -1.460 -11.730 -0.441 1.00 98.19 97 GLY A C 1
ATOM 772 O O . GLY A 1 97 ? -1.079 -11.058 0.520 1.00 98.19 97 GLY A O 1
ATOM 773 N N . ALA A 1 98 ? -2.740 -12.096 -0.602 1.00 98.50 98 ALA A N 1
ATOM 774 C CA . ALA A 1 98 ? -3.804 -11.719 0.323 1.00 98.50 98 ALA A CA 1
ATOM 775 C C . ALA A 1 98 ? -3.533 -12.285 1.713 1.00 98.50 98 ALA A C 1
ATOM 777 O O . ALA A 1 98 ? -3.486 -11.515 2.665 1.00 98.50 98 ALA A O 1
ATOM 778 N N . VAL A 1 99 ? -3.258 -13.591 1.809 1.00 98.56 99 VAL A N 1
ATOM 779 C CA . VAL A 1 99 ? -2.921 -14.263 3.072 1.00 98.56 99 VAL A CA 1
ATOM 780 C C . VAL A 1 99 ? -1.749 -13.576 3.768 1.00 98.56 99 VAL A C 1
ATOM 782 O O . VAL A 1 99 ? -1.869 -13.236 4.942 1.00 98.56 99 VAL A O 1
ATOM 785 N N . VAL A 1 100 ? -0.639 -13.336 3.060 1.00 98.44 100 VAL A N 1
ATOM 786 C CA . VAL A 1 100 ? 0.557 -12.708 3.648 1.00 98.44 100 VAL A CA 1
ATOM 787 C C . VAL A 1 100 ? 0.248 -11.295 4.139 1.00 98.44 100 VAL A C 1
ATOM 789 O O . VAL A 1 100 ? 0.494 -10.976 5.302 1.00 98.44 100 VAL A O 1
ATOM 792 N N . THR A 1 101 ? -0.337 -10.462 3.279 1.00 98.31 101 THR A N 1
ATOM 793 C CA . THR A 1 101 ? -0.591 -9.051 3.593 1.00 98.31 101 THR A CA 1
ATOM 794 C C . THR A 1 101 ? -1.581 -8.908 4.742 1.00 98.31 101 THR A C 1
ATOM 796 O O . THR A 1 101 ? -1.332 -8.177 5.700 1.00 98.31 101 THR A O 1
ATOM 799 N N . THR A 1 102 ? -2.702 -9.633 4.703 1.00 98.25 102 THR A N 1
ATOM 800 C CA . THR A 1 102 ? -3.690 -9.534 5.778 1.00 98.25 102 THR A CA 1
ATOM 801 C C . THR A 1 102 ? -3.218 -10.185 7.063 1.00 98.25 102 THR A C 1
ATOM 803 O O . THR A 1 102 ? -3.630 -9.725 8.121 1.00 98.25 102 THR A O 1
ATOM 806 N N . ALA A 1 103 ? -2.354 -11.206 7.020 1.00 98.44 103 ALA A N 1
ATOM 807 C CA . ALA A 1 103 ? -1.734 -11.742 8.231 1.00 98.44 103 ALA A CA 1
ATOM 808 C C . ALA A 1 103 ? -0.843 -10.689 8.909 1.00 98.44 103 ALA A C 1
ATOM 810 O O . ALA A 1 103 ? -0.964 -10.488 10.116 1.00 98.44 103 ALA A O 1
ATOM 811 N N . LEU A 1 104 ? -0.023 -9.964 8.137 1.00 98.25 104 LEU A N 1
ATOM 812 C CA . LEU A 1 104 ? 0.792 -8.855 8.650 1.00 98.25 104 LEU A CA 1
ATOM 813 C C . LEU A 1 104 ? -0.074 -7.753 9.270 1.00 98.25 104 LEU A C 1
ATOM 815 O O . LEU A 1 104 ? 0.205 -7.299 10.376 1.00 98.25 104 LEU A O 1
ATOM 819 N N . PHE A 1 105 ? -1.159 -7.356 8.603 1.00 98.31 105 PHE A N 1
ATOM 820 C CA . PHE A 1 105 ? -2.069 -6.339 9.141 1.00 98.31 105 PHE A CA 1
ATOM 821 C C . PHE A 1 105 ? -2.813 -6.838 10.382 1.00 98.31 105 PHE A C 1
ATOM 823 O O . PHE A 1 105 ? -2.897 -6.127 11.381 1.00 98.31 105 PHE A O 1
ATOM 830 N N . SER A 1 106 ? -3.287 -8.085 10.366 1.00 98.00 106 SER A N 1
ATOM 831 C CA . SER A 1 106 ? -3.985 -8.703 11.500 1.00 98.00 106 SER A CA 1
ATOM 832 C C . SER A 1 106 ? -3.082 -8.857 12.720 1.00 98.00 106 SER A C 1
ATOM 834 O O . SER A 1 106 ? -3.574 -8.795 13.842 1.00 98.00 106 SER A O 1
ATOM 836 N N . ALA A 1 107 ? -1.764 -8.988 12.538 1.00 98.12 107 ALA A N 1
ATOM 837 C CA . ALA A 1 107 ? -0.813 -9.024 13.648 1.00 98.12 107 ALA A CA 1
ATOM 838 C C . ALA A 1 107 ? -0.815 -7.729 14.485 1.00 98.12 107 ALA A C 1
ATOM 840 O O . ALA A 1 107 ? -0.397 -7.751 15.640 1.00 98.12 107 ALA A O 1
ATOM 841 N N . THR A 1 108 ? -1.326 -6.619 13.940 1.00 98.12 108 THR A N 1
ATOM 842 C CA . THR A 1 108 ? -1.476 -5.346 14.667 1.00 98.12 108 THR A CA 1
ATOM 843 C C . THR A 1 108 ? -2.791 -5.236 15.441 1.00 98.12 108 THR A C 1
ATOM 845 O O . THR A 1 108 ? -2.890 -4.433 16.364 1.00 98.12 108 THR A O 1
ATOM 848 N N . TYR A 1 109 ? -3.793 -6.066 15.130 1.00 97.56 109 TYR A N 1
ATOM 849 C CA . TYR A 1 109 ? -5.111 -6.020 15.772 1.00 97.56 109 TYR A CA 1
ATOM 850 C C . TYR A 1 109 ? -5.063 -6.169 17.307 1.00 97.56 109 TYR A C 1
ATOM 852 O O . TYR A 1 109 ? -5.735 -5.393 17.990 1.00 97.56 109 TYR A O 1
ATOM 860 N N . PRO A 1 110 ? -4.251 -7.074 17.901 1.00 96.75 110 PRO A N 1
ATOM 861 C CA . PRO A 1 110 ? -4.143 -7.182 19.359 1.00 96.75 110 PRO A CA 1
ATOM 862 C C . PRO A 1 110 ? -3.648 -5.907 20.057 1.00 96.75 110 PRO A C 1
ATOM 864 O O . PRO A 1 110 ? -3.838 -5.769 21.261 1.00 96.75 110 PRO A O 1
ATOM 867 N N . LEU A 1 111 ? -3.037 -4.968 19.325 1.00 97.94 111 LEU A N 1
ATOM 868 C CA . LEU A 1 111 ? -2.578 -3.685 19.864 1.00 97.94 111 LEU A CA 1
ATOM 869 C C . LEU A 1 111 ? -3.712 -2.658 20.000 1.00 97.94 111 LEU A C 1
ATOM 871 O O . LEU A 1 111 ? -3.536 -1.647 20.677 1.00 97.94 111 LEU A O 1
ATOM 875 N N . CYS A 1 112 ? -4.873 -2.894 19.380 1.00 97.62 112 CYS A N 1
ATOM 876 C CA . CYS A 1 112 ? -6.003 -1.972 19.453 1.00 97.62 112 CYS A CA 1
ATOM 877 C C . CYS A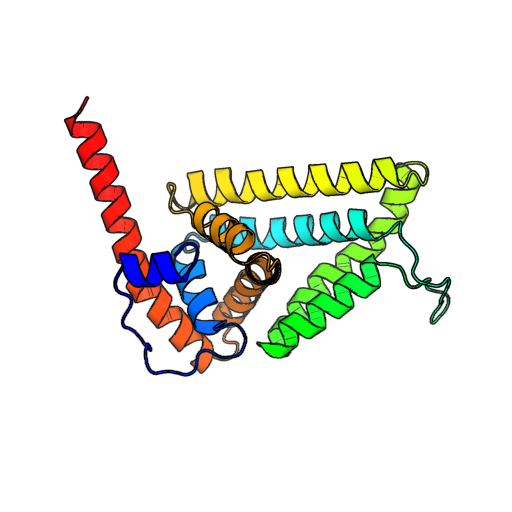 1 112 ? -6.603 -1.893 20.865 1.00 97.62 112 CYS A C 1
ATOM 879 O O . CYS A 1 112 ? -6.873 -0.791 21.326 1.00 97.62 112 CYS A O 1
ATOM 881 N N . GLN A 1 113 ? -6.759 -3.017 21.575 1.00 96.69 113 GLN A N 1
ATOM 882 C CA . GLN A 1 113 ? -7.330 -3.006 22.930 1.00 96.69 113 GLN A CA 1
ATOM 883 C C . GLN A 1 113 ? -6.447 -2.232 23.932 1.00 96.69 113 GLN A C 1
ATOM 885 O O . GLN A 1 113 ? -6.960 -1.300 24.548 1.00 96.69 113 GLN A O 1
ATOM 890 N N . PRO A 1 114 ? -5.126 -2.495 24.049 1.00 98.19 114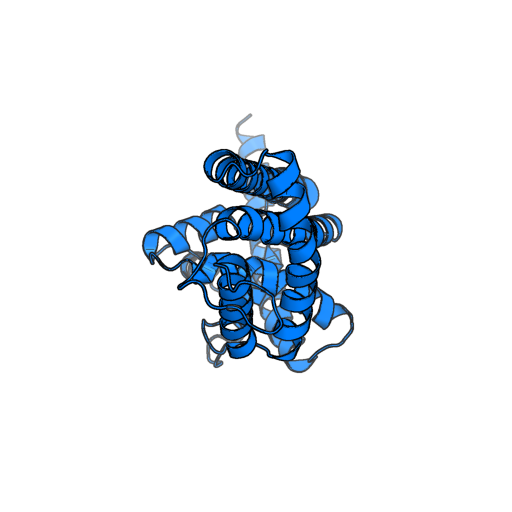 PRO A N 1
ATOM 891 C CA . PRO A 1 114 ? -4.259 -1.696 24.919 1.00 98.19 114 PRO A CA 1
ATOM 892 C C . PRO A 1 114 ? -4.237 -0.207 24.557 1.00 98.19 114 PRO A C 1
ATOM 894 O O . PRO A 1 114 ? -4.176 0.646 25.440 1.00 98.19 114 PRO A O 1
ATOM 897 N N . ALA A 1 115 ? -4.297 0.129 23.263 1.00 98.25 115 ALA A N 1
ATOM 898 C CA . ALA A 1 115 ? -4.390 1.520 22.828 1.00 98.25 115 ALA A CA 1
ATOM 899 C C . ALA A 1 115 ? -5.717 2.162 23.263 1.00 98.25 115 ALA A C 1
ATOM 901 O O . ALA A 1 115 ? -5.728 3.308 23.706 1.00 98.25 115 ALA A O 1
ATOM 902 N N . PHE A 1 116 ? -6.822 1.422 23.187 1.00 97.81 116 PHE A N 1
ATOM 903 C CA . PHE A 1 116 ? -8.129 1.906 23.609 1.00 97.81 116 PHE A CA 1
ATOM 904 C C . PHE A 1 116 ? -8.190 2.142 25.123 1.00 97.81 116 PHE A C 1
ATOM 906 O O . PHE A 1 116 ? -8.641 3.199 25.559 1.00 97.81 116 PHE A O 1
ATOM 913 N N . GLU A 1 117 ? -7.646 1.217 25.917 1.00 98.12 117 GLU A N 1
ATOM 914 C CA . GLU A 1 117 ? -7.511 1.352 27.374 1.00 98.12 117 GLU A CA 1
ATOM 915 C C . GLU A 1 117 ? -6.636 2.555 27.759 1.00 98.12 117 GLU A C 1
ATOM 917 O O . GLU A 1 117 ? -7.011 3.349 28.623 1.00 98.12 117 GLU A O 1
ATOM 922 N N . LEU A 1 118 ? -5.498 2.749 27.076 1.00 98.38 118 LEU A N 1
ATOM 923 C CA . LEU A 1 118 ? -4.616 3.905 27.285 1.00 98.38 118 LEU A CA 1
ATOM 924 C C . LEU A 1 118 ? -5.340 5.237 27.034 1.00 98.38 118 LEU A C 1
ATOM 926 O O . LEU A 1 118 ? -5.072 6.234 27.704 1.00 98.38 118 LEU A O 1
ATOM 930 N N . LEU A 1 119 ? -6.273 5.244 26.082 1.00 98.31 119 LEU A N 1
ATOM 931 C CA . LEU A 1 119 ? -7.114 6.389 25.739 1.00 98.31 119 LEU A CA 1
ATOM 932 C C . LEU A 1 119 ? -8.412 6.448 26.564 1.00 98.31 119 LEU A C 1
ATOM 934 O O . LEU A 1 119 ? -9.347 7.153 26.179 1.00 98.31 119 LEU A O 1
ATOM 938 N N . GLN A 1 120 ? -8.464 5.740 27.699 1.00 98.06 120 GLN A N 1
ATOM 939 C CA . GLN A 1 120 ? -9.604 5.699 28.624 1.00 98.06 120 GLN A CA 1
ATOM 940 C C . GLN A 1 120 ? -10.911 5.287 27.934 1.00 98.06 120 GLN A C 1
ATOM 942 O O . GLN A 1 120 ? -11.968 5.851 28.210 1.00 98.06 120 GLN A O 1
ATOM 947 N N . GLU A 1 121 ? -10.819 4.354 26.983 1.00 97.00 121 GLU A N 1
ATOM 948 C CA . GLU A 1 121 ? -11.950 3.832 26.206 1.00 97.00 121 GLU A CA 1
ATOM 949 C C . GLU A 1 121 ? -12.725 4.926 25.442 1.00 97.00 121 GLU A C 1
ATOM 951 O O . GLU A 1 121 ? -13.893 4.781 25.071 1.00 97.00 121 GLU A O 1
ATOM 956 N N . SER A 1 122 ? -12.070 6.056 25.160 1.00 98.06 122 SER A N 1
ATOM 957 C CA . SER A 1 122 ? -12.680 7.149 24.415 1.00 98.06 122 SER A CA 1
ATOM 958 C C . SER A 1 122 ? -12.673 6.862 22.916 1.00 98.06 122 SER A C 1
ATOM 960 O O . SER A 1 122 ? -11.634 6.902 22.252 1.00 98.06 122 SER A O 1
ATOM 962 N N . THR A 1 123 ? -13.861 6.624 22.351 1.00 97.75 123 THR A N 1
ATOM 963 C CA . THR A 1 123 ? -14.045 6.413 20.903 1.00 97.75 123 THR A CA 1
ATOM 964 C C . THR A 1 123 ? -13.493 7.580 20.082 1.00 97.75 123 THR A C 1
ATOM 966 O O . THR A 1 123 ? -12.819 7.365 19.078 1.00 97.75 123 THR A O 1
ATOM 969 N N . SER A 1 124 ? -13.741 8.824 20.506 1.00 98.31 124 SER A N 1
ATOM 970 C CA . SER A 1 124 ? -13.278 10.004 19.771 1.00 98.31 124 SER A CA 1
ATOM 971 C C . SER A 1 124 ? -11.758 10.131 19.788 1.00 98.31 124 SER A C 1
ATOM 973 O O . SER A 1 124 ? -11.172 10.390 18.738 1.00 98.31 124 SER A O 1
ATOM 975 N N . LEU A 1 125 ? -11.110 9.900 20.936 1.00 98.44 125 LEU A N 1
ATOM 976 C CA . LEU A 1 125 ? -9.648 9.911 21.015 1.00 98.44 125 LEU A CA 1
ATOM 977 C C . LEU A 1 125 ? -9.042 8.798 20.160 1.00 98.44 125 LEU A C 1
ATOM 979 O O . LEU A 1 125 ? -8.104 9.066 19.420 1.00 98.44 125 LEU A O 1
ATOM 983 N N . MET A 1 126 ? -9.615 7.592 20.188 1.00 98.31 126 MET A N 1
ATOM 984 C CA . MET A 1 126 ? -9.150 6.462 19.379 1.00 98.31 126 MET A CA 1
ATOM 985 C C . MET A 1 126 ? -9.202 6.768 17.874 1.00 98.31 126 MET A C 1
ATOM 987 O O . MET A 1 126 ? -8.224 6.555 17.154 1.00 98.31 126 MET A O 1
ATOM 991 N N . VAL A 1 127 ? -10.316 7.343 17.406 1.00 98.62 127 VAL A N 1
ATOM 992 C CA . VAL A 1 127 ? -10.478 7.771 16.008 1.00 98.62 127 VAL A CA 1
ATOM 993 C C . VAL A 1 127 ? -9.483 8.876 15.647 1.00 98.62 127 VAL A C 1
ATOM 995 O O . VAL A 1 127 ? -8.818 8.780 14.617 1.00 98.62 127 VAL A O 1
ATOM 998 N N . ILE A 1 128 ? -9.334 9.905 16.488 1.00 98.62 128 ILE A N 1
ATOM 999 C CA . ILE A 1 128 ? -8.380 11.000 16.250 1.00 98.62 128 ILE A CA 1
ATOM 1000 C C . ILE A 1 128 ? -6.947 10.462 16.192 1.00 98.62 128 ILE A C 1
ATOM 1002 O O . ILE A 1 128 ? -6.204 10.821 15.280 1.00 98.62 128 ILE A O 1
ATOM 1006 N N . SER A 1 129 ? -6.563 9.573 17.110 1.00 98.50 129 SER A N 1
ATOM 1007 C CA . SER A 1 129 ? -5.249 8.929 17.116 1.00 98.50 129 SER A CA 1
ATOM 1008 C C . SER A 1 129 ? -4.997 8.149 15.829 1.00 98.50 129 SER A C 1
ATOM 1010 O O . SER A 1 129 ? -3.931 8.298 15.236 1.00 98.50 129 SER A O 1
ATOM 1012 N N . GLY A 1 130 ? -5.978 7.379 15.351 1.00 98.62 130 GLY A N 1
ATOM 1013 C CA . GLY A 1 130 ? -5.872 6.678 14.073 1.00 98.62 130 GLY A CA 1
ATOM 1014 C C . GLY A 1 130 ? -5.739 7.624 12.872 1.00 98.62 130 GLY A C 1
ATOM 1015 O O . GLY A 1 130 ? -4.906 7.393 11.998 1.00 98.62 130 GLY A O 1
ATOM 1016 N N . ILE A 1 131 ? -6.475 8.739 12.839 1.00 98.62 131 ILE A N 1
ATOM 1017 C CA . ILE A 1 131 ? -6.342 9.755 11.777 1.00 98.62 131 ILE A CA 1
ATOM 1018 C C . ILE A 1 131 ? -4.949 10.397 11.805 1.00 98.62 131 ILE A C 1
ATOM 1020 O O . ILE A 1 131 ? -4.288 10.477 10.770 1.00 98.62 131 ILE A O 1
ATOM 1024 N N . VAL A 1 132 ? -4.483 10.828 12.980 1.00 98.56 132 VAL A N 1
ATOM 1025 C CA . VAL A 1 132 ? -3.159 11.448 13.150 1.00 98.56 132 VAL A CA 1
ATOM 1026 C C . VAL A 1 132 ? -2.057 10.482 12.732 1.00 98.56 132 VAL A C 1
ATOM 1028 O O . VAL A 1 132 ? -1.155 10.872 11.992 1.00 98.56 132 VAL A O 1
ATOM 1031 N N . LEU A 1 133 ? -2.145 9.218 13.154 1.00 98.44 133 LEU A N 1
ATOM 1032 C CA . LEU A 1 133 ? -1.170 8.194 12.797 1.00 98.44 133 LEU A CA 1
ATOM 1033 C C . LEU A 1 133 ? -1.175 7.910 11.290 1.00 98.44 133 LEU A C 1
ATOM 1035 O O . LEU A 1 133 ? -0.102 7.785 10.704 1.00 98.44 133 LEU A O 1
ATOM 1039 N N . THR A 1 134 ? -2.355 7.895 10.659 1.00 97.88 134 THR A N 1
ATOM 1040 C CA . THR A 1 134 ? -2.486 7.732 9.203 1.00 97.88 134 THR A CA 1
ATOM 1041 C C . THR A 1 134 ? -1.787 8.868 8.455 1.00 97.88 134 THR A C 1
ATOM 1043 O O . THR A 1 134 ? -0.964 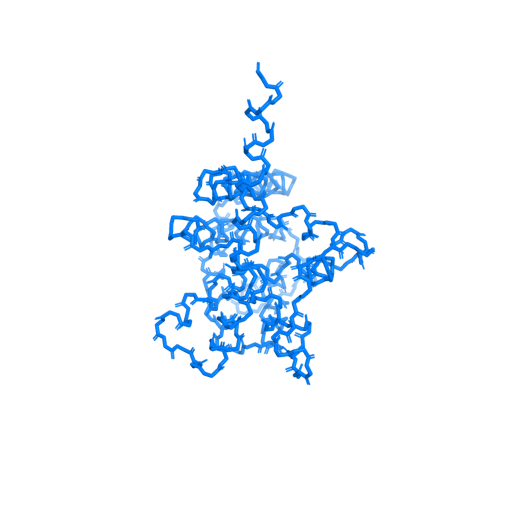8.636 7.575 1.00 97.88 134 THR A O 1
ATOM 1046 N N . ILE A 1 135 ? -2.066 10.120 8.833 1.00 97.75 135 ILE A N 1
ATOM 1047 C CA . ILE A 1 135 ? -1.453 11.298 8.201 1.00 97.75 135 ILE A CA 1
ATOM 1048 C C . ILE A 1 135 ? 0.062 11.304 8.422 1.00 97.75 135 ILE A C 1
ATOM 1050 O O . ILE A 1 135 ? 0.812 11.574 7.487 1.00 97.75 135 ILE A O 1
ATOM 1054 N N . ALA A 1 136 ? 0.524 10.990 9.634 1.00 98.19 136 ALA A N 1
ATOM 1055 C CA . ALA A 1 136 ? 1.948 10.956 9.950 1.00 98.19 136 ALA A CA 1
ATOM 1056 C C . ALA A 1 136 ? 2.691 9.878 9.144 1.00 98.19 136 ALA A C 1
ATOM 1058 O O . ALA A 1 136 ? 3.753 10.151 8.587 1.00 98.19 136 ALA A O 1
ATOM 1059 N N . ALA A 1 137 ? 2.127 8.673 9.042 1.00 97.94 137 ALA A N 1
ATOM 1060 C CA . ALA A 1 137 ? 2.713 7.587 8.266 1.00 97.94 137 ALA A CA 1
ATOM 1061 C C . ALA A 1 137 ? 2.737 7.902 6.761 1.00 97.94 137 ALA A C 1
ATOM 1063 O O . ALA A 1 137 ? 3.781 7.745 6.129 1.00 97.94 137 ALA A O 1
ATOM 1064 N N . LEU A 1 138 ? 1.640 8.435 6.208 1.00 95.62 138 LEU A N 1
ATOM 1065 C CA . LEU A 1 138 ? 1.600 8.910 4.820 1.00 95.62 138 LEU A CA 1
ATOM 1066 C C . LEU A 1 138 ? 2.615 10.029 4.563 1.00 95.62 138 LEU A C 1
ATOM 1068 O O . LEU A 1 138 ? 3.293 10.012 3.542 1.00 95.62 138 LEU A O 1
ATOM 1072 N N . ALA A 1 139 ? 2.767 10.978 5.489 1.00 96.50 139 ALA A N 1
ATOM 1073 C CA . ALA A 1 139 ? 3.750 12.048 5.360 1.00 96.50 139 ALA A CA 1
ATOM 1074 C C . ALA A 1 139 ? 5.182 11.496 5.292 1.00 96.50 139 ALA A C 1
ATOM 1076 O O . ALA A 1 139 ? 5.981 11.973 4.492 1.00 96.50 139 ALA A O 1
ATOM 1077 N N . VAL A 1 140 ? 5.510 10.467 6.080 1.00 97.94 140 VAL A N 1
ATOM 1078 C CA . VAL A 1 140 ? 6.822 9.808 5.991 1.00 97.94 140 VAL A CA 1
ATOM 1079 C C . VAL A 1 140 ? 7.009 9.121 4.637 1.00 97.94 140 VAL A C 1
ATOM 1081 O O . VAL A 1 140 ? 8.052 9.300 4.010 1.00 97.94 140 VAL A O 1
ATOM 1084 N N . GLN A 1 141 ? 6.005 8.386 4.158 1.00 97.00 141 GLN A N 1
ATOM 1085 C CA . GLN A 1 141 ? 6.046 7.736 2.843 1.00 97.00 141 GLN A CA 1
ATOM 1086 C C . GLN A 1 141 ? 6.248 8.751 1.706 1.00 97.00 141 GLN A C 1
ATOM 1088 O O . GLN A 1 141 ? 7.147 8.592 0.889 1.00 97.00 141 GLN A O 1
ATOM 1093 N N . VAL A 1 142 ? 5.498 9.854 1.710 1.00 95.25 142 VAL A N 1
ATOM 1094 C CA . VAL A 1 142 ? 5.586 10.890 0.670 1.00 95.25 142 VAL A CA 1
ATOM 1095 C C . VAL A 1 142 ? 6.880 11.699 0.776 1.00 95.25 142 VAL A C 1
ATOM 1097 O O . VAL A 1 142 ? 7.641 11.788 -0.181 1.00 95.25 142 VAL A O 1
ATOM 1100 N N . PHE A 1 143 ? 7.182 12.298 1.928 1.00 96.31 143 PHE A N 1
ATOM 1101 C CA . PHE A 1 143 ? 8.316 13.224 2.016 1.00 96.31 143 PHE A CA 1
ATOM 1102 C C . PHE A 1 143 ? 9.666 12.516 2.066 1.00 96.31 143 PHE A C 1
ATOM 1104 O O . PHE A 1 143 ? 10.630 13.016 1.488 1.00 96.31 143 PHE A O 1
ATOM 1111 N N . ILE A 1 144 ? 9.757 11.378 2.759 1.00 96.56 144 ILE A N 1
ATOM 1112 C CA . ILE A 1 144 ? 11.018 10.640 2.885 1.00 96.56 144 ILE A CA 1
ATOM 1113 C C . ILE A 1 144 ? 11.130 9.605 1.770 1.00 96.56 144 ILE A C 1
ATOM 1115 O O . ILE A 1 144 ? 12.133 9.603 1.061 1.00 96.56 144 ILE A O 1
ATOM 1119 N N . GLY A 1 145 ? 10.107 8.770 1.585 1.00 96.25 145 GLY A N 1
ATOM 1120 C CA . GLY A 1 145 ? 10.098 7.753 0.534 1.00 96.25 145 GLY A CA 1
ATOM 1121 C C . GLY A 1 145 ? 10.179 8.369 -0.863 1.00 96.25 145 GLY A C 1
ATOM 1122 O O . GLY A 1 145 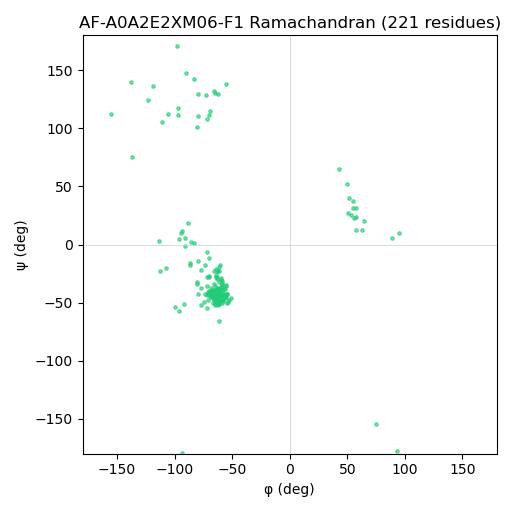? 11.201 8.259 -1.540 1.00 96.25 145 GLY A O 1
ATOM 1123 N N . HIS A 1 146 ? 9.157 9.112 -1.277 1.00 95.69 146 HIS A N 1
ATOM 1124 C CA . HIS A 1 146 ? 9.172 9.729 -2.605 1.00 95.69 146 HIS A CA 1
ATOM 1125 C C . HIS A 1 146 ? 10.113 10.938 -2.699 1.00 95.69 146 HIS A C 1
ATOM 1127 O O . HIS A 1 146 ? 10.952 11.032 -3.596 1.00 95.69 146 HIS A O 1
ATOM 1133 N N . GLY A 1 147 ? 10.019 11.873 -1.752 1.00 94.50 147 GLY A N 1
ATOM 1134 C CA . GLY A 1 147 ? 10.757 13.135 -1.811 1.00 94.50 147 GLY A CA 1
ATOM 1135 C C . GLY A 1 147 ? 12.278 12.973 -1.747 1.00 94.50 147 GLY A C 1
ATOM 1136 O O . GLY A 1 147 ? 12.994 13.597 -2.532 1.00 94.50 147 GLY A O 1
ATOM 1137 N N . ILE A 1 148 ? 12.781 12.135 -0.833 1.00 95.12 148 ILE A N 1
ATOM 1138 C CA . ILE A 1 148 ? 14.225 11.945 -0.631 1.00 95.12 148 ILE A CA 1
ATOM 1139 C C . ILE A 1 148 ? 14.724 10.718 -1.395 1.00 95.12 148 ILE A C 1
ATOM 1141 O O . ILE A 1 148 ? 15.623 10.857 -2.226 1.00 95.12 148 ILE A O 1
ATOM 1145 N N . SER A 1 149 ? 14.163 9.534 -1.136 1.00 95.62 149 SER A N 1
ATOM 1146 C CA . SER A 1 149 ? 14.669 8.283 -1.714 1.00 95.62 149 SER A CA 1
ATOM 1147 C C . SER A 1 149 ? 14.424 8.184 -3.224 1.00 95.62 149 SER A C 1
ATOM 1149 O O . SER A 1 149 ? 15.331 7.806 -3.962 1.00 95.62 149 SER A O 1
ATOM 1151 N N . GLU A 1 150 ? 13.261 8.618 -3.713 1.00 95.31 150 GLU A N 1
ATOM 1152 C CA . GLU A 1 150 ? 12.940 8.626 -5.153 1.00 95.31 150 GLU A CA 1
ATOM 1153 C C . GLU A 1 150 ? 13.230 9.959 -5.853 1.00 95.31 150 GLU A C 1
ATOM 1155 O O . GLU A 1 150 ? 12.859 10.153 -7.011 1.00 95.31 150 GLU A O 1
ATOM 1160 N N . LYS A 1 151 ? 13.908 10.896 -5.177 1.00 94.12 151 LYS A N 1
ATOM 1161 C CA . LYS A 1 151 ? 14.270 12.218 -5.727 1.00 94.12 151 LYS A CA 1
ATOM 1162 C C . LYS A 1 151 ? 13.062 13.007 -6.261 1.00 94.12 151 LYS A C 1
ATOM 1164 O O . LYS A 1 151 ? 13.201 13.788 -7.202 1.00 94.12 151 LYS A O 1
ATOM 1169 N N . GLY A 1 152 ? 11.890 12.806 -5.662 1.00 91.88 152 GLY A N 1
ATOM 1170 C CA . GLY A 1 152 ? 10.645 13.470 -6.035 1.00 91.88 152 GLY A CA 1
ATOM 1171 C C . GLY A 1 152 ? 9.816 12.760 -7.108 1.00 91.88 152 GLY A C 1
ATOM 1172 O O . GLY A 1 152 ? 8.811 13.329 -7.522 1.00 91.88 152 GLY A O 1
ATOM 1173 N N . ILE A 1 153 ? 10.191 11.552 -7.558 1.00 94.25 153 ILE A N 1
ATOM 1174 C CA . ILE A 1 153 ? 9.285 10.700 -8.350 1.00 94.25 153 ILE A CA 1
ATOM 1175 C C . ILE A 1 153 ? 8.182 10.195 -7.412 1.00 94.25 153 ILE A C 1
ATOM 1177 O O . ILE A 1 153 ? 8.446 9.398 -6.513 1.00 94.25 153 ILE A O 1
ATOM 1181 N N . ASP A 1 154 ? 6.954 10.665 -7.620 1.00 93.75 154 ASP A N 1
ATOM 1182 C CA . ASP A 1 154 ? 5.799 10.407 -6.753 1.00 93.75 154 ASP A CA 1
ATOM 1183 C C . ASP A 1 154 ? 4.542 10.125 -7.593 1.00 93.75 154 ASP A C 1
ATOM 1185 O O . ASP A 1 154 ? 4.334 10.761 -8.626 1.00 93.75 154 ASP A O 1
ATOM 1189 N N . ASP A 1 155 ? 3.722 9.163 -7.164 1.00 93.19 155 ASP A N 1
ATOM 1190 C CA . ASP A 1 155 ? 2.413 8.833 -7.742 1.00 93.19 155 ASP A CA 1
ATOM 1191 C C . ASP A 1 155 ? 1.242 9.122 -6.785 1.00 93.19 155 ASP A C 1
ATOM 1193 O O . ASP A 1 155 ? 0.080 8.846 -7.108 1.00 93.19 155 ASP A O 1
ATOM 1197 N N . ALA A 1 156 ? 1.505 9.686 -5.601 1.00 91.69 156 ALA A N 1
ATOM 1198 C CA . ALA A 1 156 ? 0.489 9.997 -4.603 1.00 91.69 156 ALA A CA 1
ATOM 1199 C C . ALA A 1 156 ? -0.588 10.936 -5.166 1.00 91.69 156 ALA A C 1
ATOM 1201 O O . ALA A 1 156 ? -1.782 10.684 -4.981 1.00 91.69 156 ALA A O 1
ATOM 1202 N N . THR A 1 157 ? -0.192 11.987 -5.891 1.00 90.81 157 THR A N 1
ATOM 1203 C CA . THR A 1 157 ? -1.117 12.958 -6.496 1.00 90.81 157 THR A CA 1
ATOM 1204 C C . THR A 1 157 ? -2.103 12.297 -7.451 1.00 90.81 157 THR A C 1
ATOM 1206 O O . THR A 1 157 ? -3.308 12.543 -7.371 1.00 90.81 157 THR A O 1
ATOM 1209 N N . GLU A 1 158 ? -1.618 11.407 -8.309 1.00 92.19 158 GLU A N 1
ATOM 1210 C CA . GLU A 1 158 ? -2.413 10.657 -9.267 1.00 92.19 158 GLU A CA 1
ATOM 1211 C C . GLU A 1 158 ? -3.340 9.671 -8.547 1.00 92.19 158 GLU A C 1
ATOM 1213 O O . GLU A 1 158 ? -4.532 9.626 -8.855 1.00 92.19 158 GLU A O 1
ATOM 1218 N N . ASN A 1 159 ? -2.846 8.940 -7.546 1.00 91.00 159 ASN A N 1
ATOM 1219 C CA . ASN A 1 159 ? -3.650 7.995 -6.763 1.00 91.00 159 ASN A CA 1
ATOM 1220 C C . ASN A 1 159 ? -4.788 8.692 -5.983 1.00 91.00 159 ASN A C 1
ATOM 1222 O O . ASN A 1 159 ? -5.924 8.195 -5.941 1.00 91.00 159 ASN A O 1
ATOM 1226 N N . PHE A 1 160 ? -4.523 9.869 -5.402 1.00 90.38 160 PHE A N 1
ATOM 1227 C CA . PHE A 1 160 ? -5.553 10.682 -4.749 1.00 90.38 160 PHE A CA 1
ATOM 1228 C C . PHE A 1 160 ? -6.550 11.252 -5.756 1.00 90.38 160 PHE A C 1
ATOM 1230 O O . PHE A 1 160 ? -7.758 11.163 -5.522 1.00 90.38 160 PHE A O 1
ATOM 1237 N N . ALA A 1 161 ? -6.075 11.782 -6.887 1.00 91.06 161 ALA A N 1
ATOM 1238 C CA . ALA A 1 161 ? -6.944 12.270 -7.952 1.00 91.06 161 ALA A CA 1
ATOM 1239 C C . ALA A 1 161 ? -7.881 11.160 -8.448 1.00 91.06 161 ALA A C 1
ATOM 1241 O O . ALA A 1 161 ? -9.085 11.378 -8.550 1.00 91.06 161 ALA A O 1
ATOM 1242 N N . GLU A 1 162 ? -7.367 9.943 -8.657 1.00 90.69 162 GLU A N 1
ATOM 1243 C CA . GLU A 1 162 ? -8.184 8.802 -9.072 1.00 90.69 162 GLU A CA 1
ATOM 1244 C C . GLU A 1 162 ? -9.270 8.465 -8.053 1.00 90.69 162 GLU A C 1
ATOM 1246 O O . GLU A 1 162 ? -10.427 8.235 -8.411 1.00 90.69 162 GLU A O 1
ATOM 1251 N N . THR A 1 163 ? -8.912 8.446 -6.772 1.00 90.31 163 THR A N 1
ATOM 1252 C CA . THR A 1 163 ? -9.860 8.126 -5.702 1.00 90.31 163 THR A CA 1
ATOM 1253 C C . THR A 1 163 ? -10.963 9.173 -5.604 1.00 90.31 163 THR A C 1
ATOM 1255 O O . THR A 1 163 ? -12.131 8.818 -5.446 1.00 90.31 163 THR A O 1
ATOM 1258 N N . LEU A 1 164 ? -10.620 10.455 -5.745 1.00 90.50 164 LEU A N 1
ATOM 1259 C CA . LEU A 1 164 ? -11.589 11.550 -5.715 1.00 90.50 164 LEU A CA 1
ATOM 1260 C C . LEU A 1 164 ? -12.494 11.552 -6.953 1.00 90.50 164 LEU A C 1
ATOM 1262 O O . LEU A 1 164 ? -13.710 11.691 -6.817 1.00 90.50 164 LEU A O 1
ATOM 1266 N N . GLU A 1 165 ? -11.928 11.354 -8.145 1.00 91.25 165 GLU A N 1
ATOM 1267 C CA . GLU A 1 165 ? -12.680 11.319 -9.403 1.00 91.25 165 GLU A CA 1
ATOM 1268 C C . GLU A 1 165 ? -13.641 10.127 -9.462 1.00 91.25 165 GLU A C 1
ATOM 1270 O O . GLU A 1 165 ? -14.806 10.273 -9.834 1.00 91.25 165 GLU A O 1
ATOM 1275 N N . THR A 1 166 ? -13.170 8.942 -9.072 1.00 90.44 166 THR A N 1
ATOM 1276 C CA . THR A 1 166 ? -13.957 7.702 -9.160 1.00 90.44 166 THR A CA 1
ATOM 1277 C C . THR A 1 166 ? -14.843 7.463 -7.942 1.00 90.44 166 THR A C 1
ATOM 1279 O O . THR A 1 166 ? -15.741 6.622 -8.001 1.00 90.44 166 THR A O 1
ATOM 1282 N N . LYS A 1 167 ? -14.592 8.174 -6.833 1.00 92.31 167 LYS A N 1
ATOM 1283 C CA . LYS A 1 167 ? -15.193 7.933 -5.509 1.00 92.31 167 LYS A CA 1
ATOM 1284 C C . LYS A 1 167 ? -15.026 6.484 -5.039 1.00 92.31 167 LYS A C 1
ATOM 1286 O O . LYS A 1 167 ? -15.836 5.986 -4.257 1.00 92.31 167 LYS A O 1
ATOM 1291 N N . ASN A 1 168 ? -13.994 5.800 -5.533 1.00 90.88 168 ASN A N 1
ATOM 1292 C CA . ASN A 1 168 ? -13.724 4.408 -5.223 1.00 90.88 168 ASN A CA 1
ATOM 1293 C C . ASN A 1 168 ? -12.450 4.296 -4.371 1.00 90.88 168 ASN A C 1
ATOM 1295 O O . ASN A 1 168 ? -11.347 4.411 -4.910 1.00 90.88 168 ASN A O 1
ATOM 1299 N N . PRO A 1 169 ? -12.570 4.031 -3.057 1.00 91.19 169 PRO A N 1
ATOM 1300 C CA . PRO A 1 169 ? -11.417 3.945 -2.164 1.00 91.19 169 PRO A CA 1
ATOM 1301 C C . PRO A 1 169 ? -10.556 2.702 -2.414 1.00 91.19 169 PRO A C 1
ATOM 1303 O O . PRO A 1 169 ? -9.444 2.628 -1.893 1.00 91.19 169 PRO A O 1
ATOM 1306 N N . ILE A 1 170 ? -11.040 1.735 -3.210 1.00 91.38 170 ILE A N 1
ATOM 1307 C CA . ILE A 1 170 ? -10.288 0.518 -3.526 1.00 91.38 170 ILE A CA 1
ATOM 1308 C C . ILE A 1 170 ? -8.916 0.881 -4.087 1.00 91.38 170 ILE A C 1
ATOM 1310 O O . ILE A 1 170 ? -7.940 0.286 -3.659 1.00 91.38 170 ILE A O 1
ATOM 1314 N N . TYR A 1 171 ? -8.797 1.874 -4.972 1.00 89.38 171 TYR A N 1
ATOM 1315 C CA . TYR A 1 171 ? -7.520 2.154 -5.634 1.00 89.38 171 TYR A CA 1
ATOM 1316 C C . TYR A 1 171 ? -6.395 2.554 -4.671 1.00 89.38 171 TYR A C 1
ATOM 1318 O O . TYR A 1 171 ? -5.282 2.062 -4.839 1.00 89.38 171 TYR A O 1
ATOM 1326 N N . ILE A 1 172 ? -6.687 3.327 -3.619 1.00 91.94 172 ILE A N 1
ATOM 1327 C CA . ILE A 1 172 ? -5.721 3.594 -2.539 1.00 91.94 172 ILE A CA 1
ATOM 1328 C C . ILE A 1 172 ? -5.502 2.349 -1.680 1.00 91.94 172 ILE A C 1
ATOM 1330 O O . ILE A 1 172 ? -4.369 2.033 -1.324 1.00 91.94 172 ILE A O 1
ATOM 1334 N N . ALA A 1 173 ? -6.570 1.609 -1.374 1.00 93.25 173 ALA A N 1
ATOM 1335 C CA . ALA A 1 173 ? -6.478 0.396 -0.569 1.00 93.25 173 ALA A CA 1
ATOM 1336 C C . ALA A 1 173 ? -5.600 -0.689 -1.223 1.00 93.25 173 ALA A C 1
ATOM 1338 O O . ALA A 1 173 ? -5.076 -1.543 -0.520 1.00 93.25 173 ALA A O 1
ATOM 1339 N N . LEU A 1 174 ? -5.405 -0.658 -2.546 1.00 95.19 174 LEU A N 1
ATOM 1340 C CA . LEU A 1 174 ? -4.529 -1.587 -3.262 1.00 95.19 174 LEU A CA 1
ATOM 1341 C C . LEU A 1 174 ? -3.031 -1.263 -3.131 1.00 95.19 174 LEU A C 1
ATOM 1343 O O . LEU A 1 174 ? -2.219 -2.163 -3.324 1.00 95.19 174 LEU A O 1
ATOM 1347 N N . LEU A 1 175 ? -2.639 -0.025 -2.811 1.00 95.12 175 LEU A N 1
ATOM 1348 C CA . LEU A 1 175 ? -1.222 0.371 -2.839 1.00 95.12 175 LEU A CA 1
ATOM 1349 C C . LEU A 1 175 ? -0.363 -0.425 -1.840 1.00 95.12 175 LEU A C 1
ATOM 1351 O O . LEU A 1 175 ? 0.632 -1.012 -2.263 1.00 95.12 175 LEU A O 1
ATOM 1355 N N . PRO A 1 176 ? -0.760 -0.580 -0.558 1.00 95.75 176 PRO A N 1
ATOM 1356 C CA . PRO A 1 176 ? 0.003 -1.401 0.381 1.00 95.75 176 PRO A CA 1
ATOM 1357 C C . PRO A 1 176 ? 0.145 -2.859 -0.070 1.00 95.75 176 PRO A C 1
ATOM 1359 O O . PRO A 1 176 ? 1.165 -3.495 0.181 1.00 95.75 176 PRO A O 1
ATOM 1362 N N . PHE A 1 177 ? -0.874 -3.400 -0.746 1.00 98.06 177 PHE A N 1
ATOM 1363 C CA . PHE A 1 177 ? -0.851 -4.766 -1.264 1.00 98.06 177 PHE A CA 1
ATOM 1364 C C . PHE A 1 177 ? 0.222 -4.966 -2.331 1.00 98.06 177 PHE A C 1
ATOM 1366 O O . PHE A 1 177 ? 0.901 -5.993 -2.336 1.00 98.06 177 PHE A O 1
ATOM 1373 N N . TYR A 1 178 ? 0.393 -3.983 -3.217 1.00 97.81 178 TYR A N 1
ATOM 1374 C CA . TYR A 1 178 ? 1.418 -4.029 -4.253 1.00 97.81 178 TYR A CA 1
ATOM 1375 C C . TYR A 1 178 ? 2.820 -4.106 -3.657 1.00 97.81 178 TYR A C 1
ATOM 1377 O O . TYR A 1 178 ? 3.607 -4.922 -4.126 1.00 97.81 178 TYR A O 1
ATOM 1385 N N . THR A 1 179 ? 3.099 -3.370 -2.579 1.00 97.25 179 THR A N 1
ATOM 1386 C CA . THR A 1 179 ? 4.389 -3.437 -1.879 1.00 97.25 179 THR A CA 1
ATOM 1387 C C . THR A 1 179 ? 4.709 -4.851 -1.392 1.00 97.25 179 THR A C 1
ATOM 1389 O O . THR A 1 179 ? 5.797 -5.362 -1.642 1.00 97.25 179 THR A O 1
ATOM 1392 N N . TYR A 1 180 ? 3.772 -5.537 -0.728 1.00 98.25 180 TYR A N 1
ATOM 1393 C CA . TYR A 1 180 ? 4.044 -6.898 -0.244 1.00 98.25 180 TYR A CA 1
ATOM 1394 C C . TYR A 1 180 ? 4.103 -7.923 -1.370 1.00 98.25 180 TYR A C 1
ATOM 1396 O O . TYR A 1 180 ? 4.909 -8.850 -1.305 1.00 98.25 180 TYR A O 1
ATOM 1404 N N . LEU A 1 181 ? 3.284 -7.766 -2.410 1.00 98.06 181 LEU A N 1
ATOM 1405 C CA . LEU A 1 181 ? 3.343 -8.657 -3.561 1.00 98.06 181 LEU A CA 1
ATOM 1406 C C . LEU A 1 181 ? 4.672 -8.504 -4.318 1.00 98.06 181 LEU A C 1
ATOM 1408 O O . LEU A 1 181 ? 5.211 -9.505 -4.786 1.00 98.06 181 LEU A O 1
ATOM 1412 N N . ASP A 1 182 ? 5.234 -7.295 -4.373 1.00 98.06 182 ASP A N 1
ATOM 1413 C CA . ASP A 1 182 ? 6.561 -7.031 -4.935 1.00 98.06 182 ASP A CA 1
ATOM 1414 C C . ASP A 1 182 ? 7.670 -7.697 -4.109 1.00 98.06 182 ASP A C 1
ATOM 1416 O O . ASP A 1 182 ? 8.463 -8.472 -4.642 1.00 98.06 182 ASP A O 1
ATOM 1420 N N . LEU A 1 183 ? 7.646 -7.538 -2.780 1.00 98.31 183 LEU A N 1
ATOM 1421 C CA . LEU A 1 183 ? 8.566 -8.251 -1.883 1.00 98.31 183 LEU A CA 1
ATOM 1422 C C . LEU A 1 183 ? 8.480 -9.776 -2.058 1.00 98.31 183 LEU A C 1
ATOM 1424 O O . LEU A 1 183 ? 9.495 -10.475 -2.041 1.00 98.31 183 LEU A O 1
ATOM 1428 N N . MET A 1 184 ? 7.275 -10.312 -2.267 1.00 98.44 184 MET A N 1
ATOM 1429 C CA . MET A 1 184 ? 7.087 -11.730 -2.579 1.00 98.44 184 MET A CA 1
ATOM 1430 C C . MET A 1 184 ? 7.674 -12.099 -3.950 1.00 98.44 184 MET A C 1
ATOM 1432 O O . MET A 1 184 ? 8.290 -13.158 -4.093 1.00 98.44 184 MET A O 1
ATOM 1436 N N . PHE A 1 185 ? 7.508 -11.252 -4.967 1.00 98.25 185 PHE A N 1
ATOM 1437 C CA . PHE A 1 185 ? 8.098 -11.459 -6.292 1.00 98.25 185 PHE A CA 1
ATOM 1438 C C . PHE A 1 185 ? 9.630 -11.460 -6.245 1.00 98.25 185 PHE A C 1
ATOM 1440 O O . PHE A 1 185 ? 10.240 -12.321 -6.883 1.00 98.25 185 PHE A O 1
ATOM 1447 N N . MET A 1 186 ? 10.247 -10.594 -5.433 1.00 96.31 186 MET A N 1
ATOM 1448 C CA . MET A 1 186 ? 11.702 -10.554 -5.225 1.00 96.31 186 MET A CA 1
ATOM 1449 C C . MET A 1 186 ? 12.264 -11.882 -4.694 1.00 96.31 186 MET A C 1
ATOM 1451 O O . MET A 1 186 ? 13.382 -12.257 -5.042 1.00 96.31 186 MET A O 1
ATOM 1455 N N . VAL A 1 187 ? 11.485 -12.634 -3.906 1.00 97.44 187 VAL A N 1
ATOM 1456 C CA . VAL A 1 187 ? 11.872 -13.967 -3.399 1.00 97.44 187 VAL A CA 1
ATOM 1457 C C . VAL A 1 187 ? 11.384 -15.129 -4.279 1.00 97.44 187 VAL A C 1
ATOM 1459 O O . VAL A 1 187 ? 11.471 -16.292 -3.887 1.00 97.44 187 VAL A O 1
ATOM 1462 N N . GLY A 1 188 ? 10.887 -14.839 -5.485 1.00 97.81 188 GLY A N 1
ATOM 1463 C CA . GLY A 1 188 ? 10.544 -15.839 -6.501 1.00 97.81 188 GLY A CA 1
ATOM 1464 C C . GLY A 1 188 ? 9.079 -16.284 -6.528 1.00 97.81 188 GLY A C 1
ATOM 1465 O O . GLY A 1 188 ? 8.746 -17.238 -7.237 1.00 97.81 188 GLY A O 1
ATOM 1466 N N . TYR A 1 189 ? 8.178 -15.617 -5.803 1.00 98.31 189 TYR A N 1
ATOM 1467 C CA . TYR A 1 189 ? 6.747 -15.909 -5.890 1.00 98.31 189 TYR A CA 1
ATOM 1468 C C . TYR A 1 189 ? 6.202 -15.573 -7.289 1.00 98.31 189 TYR A C 1
ATOM 1470 O O . TYR A 1 189 ? 6.428 -14.489 -7.814 1.00 98.31 189 TYR A O 1
ATOM 1478 N N . ARG A 1 190 ? 5.465 -16.507 -7.909 1.00 97.31 190 ARG A N 1
ATOM 1479 C CA . ARG A 1 190 ? 4.769 -16.331 -9.206 1.00 97.31 190 ARG A CA 1
ATOM 1480 C C . ARG A 1 190 ? 5.602 -15.599 -10.285 1.00 97.31 190 ARG A C 1
ATOM 1482 O O . ARG A 1 190 ? 5.174 -14.563 -10.802 1.00 97.31 190 ARG A O 1
ATOM 1489 N N . PRO A 1 191 ? 6.723 -16.182 -10.747 1.00 97.38 191 PRO A N 1
ATOM 1490 C CA . PRO A 1 191 ? 7.686 -15.503 -11.623 1.00 97.38 191 PRO A CA 1
ATOM 1491 C C . PRO A 1 191 ? 7.097 -15.024 -12.959 1.00 97.38 191 PRO A C 1
ATOM 1493 O O . PRO A 1 191 ? 7.554 -14.037 -13.524 1.00 97.38 191 PRO A O 1
ATOM 1496 N N . GLN A 1 192 ? 6.064 -15.691 -13.482 1.00 96.69 192 GLN A N 1
ATOM 1497 C CA . GLN A 1 192 ? 5.383 -15.251 -14.705 1.00 96.69 192 GLN A CA 1
ATOM 1498 C C . GLN A 1 192 ? 4.610 -13.939 -14.504 1.00 96.69 192 GLN A C 1
ATOM 1500 O O . GLN A 1 192 ? 4.581 -13.106 -15.403 1.00 96.69 192 GLN A O 1
AT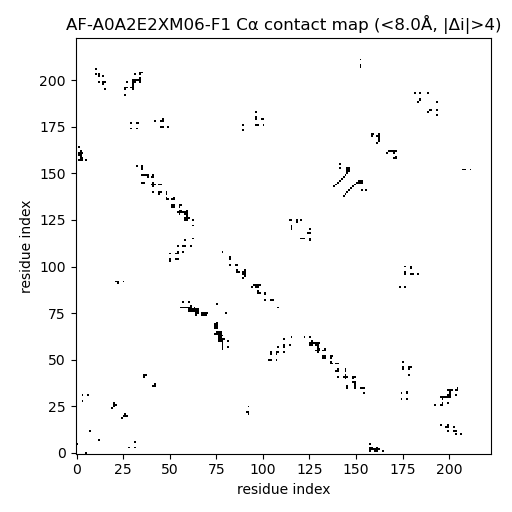OM 1505 N N . GLN A 1 193 ? 3.993 -13.757 -13.332 1.00 96.81 193 GLN A N 1
ATOM 1506 C CA . GLN A 1 193 ? 3.274 -12.528 -12.990 1.00 96.81 193 GLN A CA 1
ATOM 1507 C C . GLN A 1 193 ? 4.260 -11.400 -12.694 1.00 96.81 193 GLN A C 1
ATOM 1509 O O . GLN A 1 193 ? 4.093 -10.304 -13.224 1.00 96.81 193 GLN A O 1
ATOM 1514 N N . ALA A 1 194 ? 5.326 -11.714 -11.952 1.00 97.81 194 ALA A N 1
ATOM 1515 C CA . ALA A 1 194 ? 6.425 -10.794 -11.686 1.00 97.81 194 ALA A CA 1
ATOM 1516 C C . ALA A 1 194 ? 7.028 -10.225 -12.979 1.00 97.81 194 ALA A C 1
ATOM 1518 O O . ALA A 1 194 ? 7.227 -9.022 -13.074 1.00 97.81 194 ALA A O 1
ATOM 1519 N N . ARG A 1 195 ? 7.234 -11.055 -14.015 1.00 98.00 195 ARG A N 1
ATOM 1520 C CA . ARG A 1 195 ? 7.731 -10.587 -15.324 1.00 98.00 195 ARG A CA 1
ATOM 1521 C C . ARG A 1 195 ? 6.808 -9.569 -15.991 1.00 98.00 195 ARG A C 1
ATOM 1523 O O . ARG A 1 195 ? 7.290 -8.556 -16.465 1.00 98.00 195 ARG A O 1
ATOM 1530 N N . ILE A 1 196 ? 5.492 -9.800 -15.998 1.00 97.62 196 ILE A N 1
ATOM 1531 C CA . ILE A 1 196 ? 4.534 -8.852 -16.603 1.00 97.62 196 ILE A CA 1
ATOM 1532 C C . ILE A 1 196 ? 4.602 -7.494 -15.903 1.00 97.62 196 ILE A C 1
ATOM 1534 O O . ILE A 1 196 ? 4.590 -6.459 -16.563 1.00 97.62 196 ILE A O 1
ATOM 1538 N N . VAL A 1 197 ? 4.647 -7.511 -14.571 1.00 98.06 197 VAL A N 1
ATOM 1539 C CA . VAL A 1 197 ? 4.753 -6.302 -13.750 1.00 98.06 197 VAL A CA 1
ATOM 1540 C C . VAL A 1 197 ? 6.085 -5.598 -14.019 1.00 98.06 197 VAL A C 1
ATOM 1542 O O . VAL A 1 197 ? 6.080 -4.413 -14.339 1.00 98.06 197 VAL A O 1
ATOM 1545 N N . ALA A 1 198 ? 7.195 -6.339 -13.997 1.00 98.25 198 ALA A N 1
ATOM 1546 C CA . ALA A 1 198 ? 8.534 -5.817 -14.252 1.00 98.25 198 ALA A CA 1
ATOM 1547 C C . ALA A 1 198 ? 8.688 -5.216 -15.656 1.00 98.25 198 ALA A C 1
ATOM 1549 O O . ALA A 1 198 ? 9.344 -4.188 -15.798 1.00 98.25 198 ALA A O 1
ATOM 1550 N N . ASP A 1 199 ? 8.069 -5.804 -16.684 1.00 98.44 199 ASP A N 1
ATOM 1551 C CA . ASP A 1 199 ? 8.088 -5.258 -18.046 1.00 98.44 199 ASP A CA 1
ATOM 1552 C C . ASP A 1 199 ? 7.438 -3.860 -18.094 1.00 98.44 199 ASP A C 1
ATOM 1554 O O . ASP A 1 199 ? 7.984 -2.942 -18.702 1.00 98.44 199 ASP A O 1
ATOM 1558 N N . ILE A 1 200 ? 6.302 -3.675 -17.405 1.00 98.19 200 ILE A N 1
ATOM 1559 C CA . ILE A 1 200 ? 5.596 -2.382 -17.304 1.00 98.19 200 ILE A CA 1
ATOM 1560 C C . ILE A 1 200 ? 6.433 -1.370 -16.519 1.00 98.19 200 ILE A C 1
ATOM 1562 O O . ILE A 1 200 ? 6.609 -0.236 -16.964 1.00 98.19 200 ILE A O 1
ATOM 1566 N N . THR A 1 201 ? 6.981 -1.789 -15.378 1.00 98.06 201 THR A N 1
ATOM 1567 C CA . THR A 1 201 ? 7.873 -0.968 -14.551 1.00 98.06 201 THR A CA 1
ATOM 1568 C C . THR A 1 201 ? 9.097 -0.503 -15.342 1.00 98.06 201 THR A C 1
ATOM 1570 O O . THR A 1 201 ? 9.427 0.682 -15.322 1.00 98.06 201 THR A O 1
ATOM 1573 N N . SER A 1 202 ? 9.727 -1.408 -16.094 1.00 98.12 202 SER A N 1
ATOM 1574 C CA . SER A 1 202 ? 10.930 -1.127 -16.889 1.00 98.12 202 SER A CA 1
ATOM 1575 C C . SER A 1 202 ? 10.648 -0.227 -18.091 1.00 98.12 202 SER A C 1
ATOM 1577 O O . SER A 1 202 ? 11.535 0.506 -18.520 1.00 98.12 202 SER A O 1
ATOM 1579 N N . GLU A 1 203 ? 9.430 -0.259 -18.642 1.00 98.19 203 GLU A N 1
ATOM 1580 C CA . GLU A 1 203 ? 9.025 0.687 -19.685 1.00 98.19 203 GLU A CA 1
ATOM 1581 C C . GLU A 1 203 ? 8.808 2.098 -19.115 1.00 98.19 203 GLU A C 1
ATOM 1583 O O . GLU A 1 203 ? 9.215 3.086 -19.731 1.00 98.19 203 GLU A O 1
ATOM 1588 N N . LEU A 1 204 ? 8.147 2.206 -17.958 1.00 98.06 204 LEU A N 1
ATOM 1589 C CA . LEU A 1 204 ? 7.747 3.493 -17.393 1.00 98.06 204 LEU A CA 1
ATOM 1590 C C . LEU A 1 204 ? 8.896 4.212 -16.674 1.00 98.06 204 LEU A C 1
ATOM 1592 O O . LEU A 1 204 ? 9.053 5.420 -16.852 1.00 98.06 204 LEU A O 1
ATOM 1596 N N . ARG A 1 205 ? 9.716 3.501 -15.889 1.00 97.62 205 ARG A N 1
ATOM 1597 C CA . ARG A 1 205 ? 10.738 4.122 -15.028 1.00 97.62 205 ARG A CA 1
ATOM 1598 C C . ARG A 1 205 ? 11.684 5.074 -15.779 1.00 97.62 205 ARG A C 1
ATOM 1600 O O . ARG A 1 205 ? 11.811 6.215 -15.335 1.00 97.62 205 ARG A O 1
ATOM 1607 N N . PRO A 1 206 ? 12.286 4.700 -16.925 1.00 97.81 206 PRO A N 1
ATOM 1608 C CA . PRO A 1 206 ? 13.194 5.599 -17.640 1.00 97.81 206 PRO A CA 1
ATOM 1609 C C . PRO A 1 206 ? 12.504 6.874 -18.143 1.00 97.81 206 PRO A C 1
ATOM 1611 O O . PRO A 1 206 ? 13.140 7.921 -18.253 1.00 97.81 206 PRO A O 1
ATOM 1614 N N . LYS A 1 207 ? 11.199 6.803 -18.445 1.00 97.50 207 LYS A N 1
ATOM 1615 C CA . LYS A 1 207 ? 10.408 7.958 -18.890 1.00 97.50 207 LYS A CA 1
ATOM 1616 C C . LYS A 1 207 ? 10.197 8.954 -17.741 1.00 97.50 207 LYS A C 1
ATOM 1618 O O . LYS A 1 207 ? 10.327 10.154 -17.962 1.00 97.50 207 LYS A O 1
ATOM 1623 N N . LEU A 1 208 ? 9.949 8.456 -16.524 1.00 96.50 208 LEU A N 1
ATOM 1624 C CA . LEU A 1 208 ? 9.838 9.276 -15.308 1.00 96.50 208 LEU A CA 1
ATOM 1625 C C . LEU A 1 208 ? 11.163 9.972 -14.969 1.00 96.50 208 LEU A C 1
ATOM 1627 O O . LEU A 1 208 ? 11.192 11.172 -14.701 1.00 96.50 208 LEU A O 1
ATOM 1631 N N . GLU A 1 209 ? 12.274 9.237 -15.026 1.00 96.06 209 GLU A N 1
ATOM 1632 C CA . GLU A 1 209 ? 13.605 9.792 -14.746 1.00 96.06 209 GLU A CA 1
ATOM 1633 C C . GLU A 1 209 ? 13.990 10.888 -15.751 1.00 96.06 209 GLU A C 1
ATOM 1635 O O . GLU A 1 209 ? 14.493 11.943 -15.360 1.00 96.06 209 GLU A O 1
ATOM 1640 N N . ALA A 1 210 ? 13.685 10.684 -17.038 1.00 95.94 210 ALA A N 1
ATOM 1641 C CA . ALA A 1 210 ? 13.942 11.674 -18.081 1.00 95.94 210 ALA A CA 1
ATOM 1642 C C . ALA A 1 210 ? 13.146 12.978 -17.884 1.00 95.94 210 ALA A C 1
ATOM 1644 O O . ALA A 1 210 ? 13.667 14.065 -18.155 1.00 95.94 210 ALA A O 1
ATOM 1645 N N . GLU A 1 211 ? 11.901 12.890 -17.412 1.00 94.25 211 GLU A N 1
ATOM 1646 C CA . GLU A 1 211 ? 11.084 14.065 -17.098 1.00 94.25 211 GLU A CA 1
ATOM 1647 C C . GLU A 1 211 ? 11.688 14.880 -15.949 1.00 94.25 211 GLU A C 1
ATOM 1649 O O . GLU A 1 211 ? 11.865 16.093 -16.081 1.00 94.25 211 GLU A O 1
ATOM 1654 N N . ILE A 1 212 ? 12.090 14.226 -14.855 1.00 91.88 212 ILE A N 1
ATOM 1655 C CA . ILE A 1 212 ? 12.725 14.920 -13.726 1.00 91.88 212 ILE A CA 1
ATOM 1656 C C . ILE A 1 212 ? 14.037 15.584 -14.142 1.00 91.88 212 ILE A C 1
ATOM 1658 O O . ILE A 1 212 ? 14.266 16.752 -13.815 1.00 91.88 212 ILE A O 1
ATOM 1662 N N . ASP A 1 213 ? 14.886 14.884 -14.891 1.00 92.00 213 ASP A N 1
ATOM 1663 C CA . ASP A 1 213 ? 16.148 15.444 -15.374 1.00 92.00 213 ASP A CA 1
ATOM 1664 C C . ASP A 1 213 ? 15.931 16.681 -16.255 1.00 92.00 213 ASP A C 1
ATOM 1666 O O . ASP A 1 213 ? 16.713 17.638 -16.201 1.00 92.00 213 ASP A O 1
ATOM 1670 N N . THR A 1 214 ? 14.864 16.677 -17.057 1.00 92.81 214 THR A N 1
ATOM 1671 C CA . THR A 1 214 ? 14.468 17.813 -17.897 1.00 92.81 214 THR A CA 1
ATOM 1672 C C . THR A 1 214 ? 14.037 18.993 -17.026 1.00 92.81 214 THR A C 1
ATOM 1674 O O . THR A 1 214 ? 14.618 20.075 -17.138 1.00 92.81 214 THR A O 1
ATOM 1677 N N . ASN A 1 215 ? 13.145 18.760 -16.060 1.00 90.19 215 ASN A N 1
ATOM 1678 C CA . ASN A 1 215 ? 12.674 19.777 -15.115 1.00 90.19 215 ASN A CA 1
ATOM 1679 C C . ASN A 1 215 ? 13.824 20.399 -14.299 1.00 90.19 215 ASN A C 1
ATOM 1681 O O . ASN A 1 215 ? 13.858 21.609 -14.061 1.00 90.19 215 ASN A O 1
ATOM 1685 N N . ILE A 1 216 ? 14.813 19.601 -13.879 1.00 88.62 216 ILE A N 1
ATOM 1686 C CA . ILE A 1 216 ? 15.995 20.097 -13.155 1.00 88.62 216 ILE A CA 1
ATOM 1687 C C . ILE A 1 216 ? 16.852 21.007 -14.044 1.00 88.62 216 ILE A C 1
ATOM 1689 O O . ILE A 1 216 ? 17.353 22.032 -13.568 1.00 88.62 216 ILE A O 1
ATOM 1693 N N . LYS A 1 217 ? 1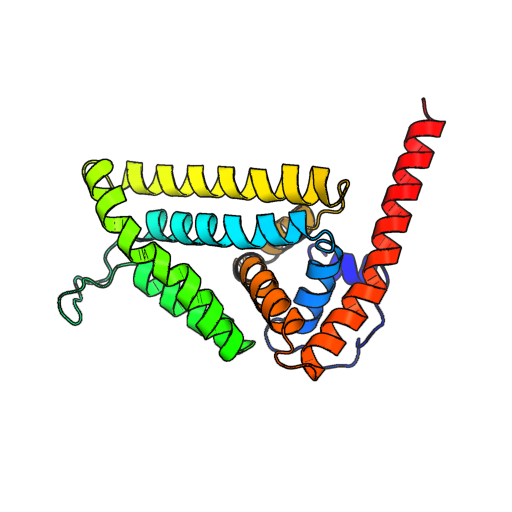7.054 20.646 -15.316 1.00 90.06 217 LYS A N 1
ATOM 1694 C CA . LYS A 1 217 ? 17.846 21.451 -16.260 1.00 90.06 217 LYS A CA 1
ATOM 1695 C C . LYS A 1 217 ? 17.168 22.785 -16.558 1.00 90.06 217 LYS A C 1
ATOM 1697 O O . LYS A 1 217 ? 17.836 23.815 -16.492 1.00 90.06 217 LYS A O 1
ATOM 1702 N N . GLU A 1 218 ? 15.862 22.781 -16.805 1.00 90.88 218 GLU A N 1
ATOM 1703 C CA . GLU A 1 218 ? 15.082 24.000 -17.052 1.00 90.88 218 GLU A CA 1
ATOM 1704 C C . GLU A 1 218 ? 15.105 24.944 -15.843 1.00 90.88 218 GLU A C 1
ATOM 1706 O O . GLU A 1 218 ? 15.389 26.134 -15.978 1.00 90.88 218 GLU A O 1
ATOM 1711 N N . ASN A 1 219 ? 14.933 24.408 -14.632 1.00 88.88 219 ASN A N 1
ATOM 1712 C CA . ASN A 1 219 ? 15.008 25.195 -13.399 1.00 88.88 219 ASN A CA 1
ATOM 1713 C C . ASN A 1 219 ? 16.396 25.794 -13.128 1.00 88.88 219 ASN A C 1
ATOM 1715 O O . ASN A 1 219 ? 16.496 26.808 -12.437 1.00 88.88 219 ASN A O 1
ATOM 1719 N N . LYS A 1 220 ? 17.472 25.177 -13.633 1.00 87.19 220 LYS A N 1
ATOM 1720 C CA . LYS A 1 220 ? 18.831 25.738 -13.561 1.00 87.19 220 LYS A CA 1
ATOM 1721 C C . LYS A 1 220 ? 19.085 26.792 -14.634 1.00 87.19 220 LYS A C 1
ATOM 1723 O O . LYS A 1 220 ? 19.819 27.727 -14.361 1.00 87.19 220 LYS A O 1
ATOM 1728 N N . ALA A 1 221 ? 18.506 26.643 -15.824 1.00 85.88 221 ALA A N 1
ATOM 1729 C CA . ALA A 1 221 ? 18.649 27.613 -16.910 1.00 85.88 221 ALA A CA 1
ATOM 1730 C C . ALA A 1 221 ? 17.916 28.938 -16.627 1.00 85.88 221 ALA A C 1
ATOM 1732 O O . ALA A 1 221 ? 18.320 29.981 -17.131 1.00 85.88 221 ALA A O 1
ATOM 1733 N N . ASN A 1 222 ? 16.860 28.893 -15.810 1.00 82.62 222 ASN A N 1
ATOM 1734 C CA . ASN A 1 222 ? 16.044 30.053 -15.439 1.00 82.62 222 ASN A CA 1
ATOM 1735 C C . ASN A 1 222 ? 16.519 30.784 -14.161 1.00 82.62 222 ASN A C 1
ATOM 1737 O O . ASN A 1 222 ? 15.818 31.682 -13.690 1.00 82.62 222 ASN A O 1
ATOM 1741 N N . LYS A 1 223 ? 17.659 30.392 -13.576 1.00 70.06 223 LYS A N 1
ATOM 1742 C CA . LYS A 1 223 ? 18.284 31.036 -12.405 1.00 70.06 223 LYS A CA 1
ATOM 1743 C C . LYS A 1 223 ? 19.566 31.748 -12.804 1.00 70.06 223 LYS A C 1
ATOM 1745 O O . LYS A 1 223 ? 19.796 32.843 -12.249 1.00 70.06 223 LYS A O 1
#

pLDDT: mean 94.66, std 5.57, range [57.97, 98.69]

Mean predicted aligned error: 3.71 Å

Radius of gyration: 19.09 Å; Cα contacts (8 Å, |Δi|>4): 253; chains: 1; bounding box: 44×49×54 Å

Solvent-accessible surface area (backbone atoms only — not comparable to full-atom values): 11689 Å² total; per-residue (Å²): 122,60,18,69,64,34,52,40,60,76,68,61,66,65,76,69,67,91,52,88,42,58,58,93,36,43,44,57,51,38,7,54,55,42,36,48,50,75,39,71,68,22,46,50,43,46,58,54,35,40,44,52,31,45,35,15,53,33,33,47,27,44,76,42,71,50,87,89,43,61,60,98,87,41,72,44,23,40,28,58,51,49,53,52,52,51,35,53,62,34,39,65,70,38,53,70,50,16,53,54,50,42,50,59,38,52,69,40,54,78,54,42,59,62,52,33,57,75,50,72,67,35,58,66,56,34,32,49,50,12,51,52,44,32,52,53,34,50,47,46,36,48,52,47,20,17,41,57,54,42,70,56,41,69,57,63,69,36,48,51,42,30,27,65,76,68,70,41,66,59,69,59,66,44,52,59,53,41,52,54,42,48,59,39,33,76,77,59,45,62,58,72,60,42,49,59,23,49,52,37,18,64,63,46,29,62,57,54,54,52,50,51,56,47,54,54,51,54,61,58,73,77,107

Foldseek 3Di:
DFFPVCLCVVLVQDACPVPDCFVVSLLLLLLQLCLLPDFPVLLVLLQVLVLLLLLLVLLLFVLAFDPQDDDPNRGDTRSNVVLVVQLVLLVRNPNVLSVVLSVSNVVSNVVNVVVCVVVVVDSVVSNVSSVVSNVVSVCCSQCVSRVPRVVNSDRVVRLVVCCVVVVDCVSVSCSSSSSSVQVVVVVPPPVVSVVSSNVSSVSSNVVSVVVVVVVVVVVVVVD